Protein AF-A0A969P7U3-F1 (afdb_monomer)

Foldseek 3Di:
DPDPDPDQAFLVNCLVVADPDDPWDWKADRRDIDTDPDDDLLLLLLLVVVQVLVQVLCVVVVAQKDKDPWEWEDQPRIIDTASTWIFRNVVCVPPPCCVPRNYDDQLCRTQETEHEDDLPNCCLVPVVQVSSLVSQRQKYKYWYAQVLNDDCVVQNPVRGGKIWIWGQDPVSGTDIDIFHACRADDDPVRRPRRDHSNCSHVSSDPPDDPPPPDPDDDDPDDDPDDDDDDDDDD

Sequence (234 aa):
MVQAAPTRVTFDQFIAWYPEHSEHRYELHDGEIIEMPKPTGKHSEVAGFINGSLFVEILRLKLPYFIPKECVVKCGESGYEPDVIVLNSQAIAADSRWEKESTITPGRSAILVVEVVSTNWRDDYAMKLEEYEVFGIPEYWICEHYLGLGGRRYIGSPKQPTFSVYQLNEAGEYQVQQFRSQQPIESLVFPELQLSLEQILVATSSQLIAVDWVNDRKPEFLSPRSTVQKRDRG

Structure (mmCIF, N/CA/C/O backbone):
data_AF-A0A969P7U3-F1
#
_entry.id   AF-A0A969P7U3-F1
#
loop_
_atom_site.group_PDB
_atom_site.id
_atom_site.type_symbol
_atom_site.label_atom_id
_atom_site.label_alt_id
_atom_site.label_comp_id
_atom_site.label_asym_id
_atom_site.label_entity_id
_atom_site.label_seq_id
_atom_site.pdbx_PDB_ins_code
_atom_site.Cartn_x
_atom_site.Cartn_y
_atom_site.Cartn_z
_atom_site.occupancy
_atom_site.B_iso_or_equiv
_atom_site.auth_seq_id
_atom_site.auth_comp_id
_atom_site.auth_asym_id
_atom_site.auth_atom_id
_atom_site.pdbx_PDB_model_num
ATOM 1 N N . MET A 1 1 ? 8.031 15.608 -39.326 1.00 36.62 1 MET A N 1
ATOM 2 C CA . MET A 1 1 ? 9.081 15.031 -38.462 1.00 36.62 1 MET A CA 1
ATOM 3 C C . MET A 1 1 ? 8.465 13.837 -37.763 1.00 36.62 1 MET A C 1
ATOM 5 O O . MET A 1 1 ? 7.426 14.014 -37.144 1.00 36.62 1 MET A O 1
ATOM 9 N N . VAL A 1 2 ? 9.012 12.637 -37.953 1.00 36.44 2 VAL A N 1
ATOM 10 C CA . VAL A 1 2 ? 8.560 11.439 -37.231 1.00 36.44 2 VAL A CA 1
ATOM 11 C C . VAL A 1 2 ? 9.162 11.536 -35.836 1.00 36.44 2 VAL A C 1
ATOM 13 O O . VAL A 1 2 ? 10.378 11.479 -35.686 1.00 36.44 2 VAL A O 1
ATOM 16 N N . GLN A 1 3 ? 8.322 11.810 -34.844 1.00 37.69 3 GLN A N 1
ATOM 17 C CA . GLN A 1 3 ? 8.722 11.846 -33.444 1.00 37.69 3 GLN A CA 1
ATOM 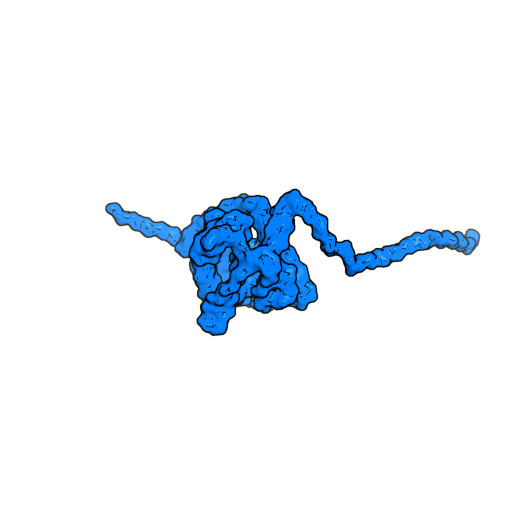18 C C . GLN A 1 3 ? 9.016 10.396 -33.037 1.00 37.69 3 GLN A C 1
ATOM 20 O O . GLN A 1 3 ? 8.140 9.540 -33.150 1.00 37.69 3 GLN A O 1
ATOM 25 N N . ALA A 1 4 ? 10.268 10.098 -32.682 1.00 41.66 4 ALA A N 1
ATOM 26 C CA . ALA A 1 4 ? 10.635 8.787 -32.158 1.00 41.66 4 ALA A CA 1
ATOM 27 C C . ALA A 1 4 ? 9.806 8.525 -30.893 1.00 41.66 4 ALA A C 1
ATOM 29 O O . ALA A 1 4 ? 9.710 9.406 -30.037 1.00 41.66 4 ALA A O 1
ATOM 30 N N . ALA A 1 5 ? 9.172 7.353 -30.804 1.00 50.25 5 ALA A N 1
ATOM 31 C CA . ALA A 1 5 ? 8.459 6.952 -29.597 1.00 50.25 5 ALA A CA 1
ATOM 32 C C . ALA A 1 5 ? 9.437 6.974 -28.405 1.00 50.25 5 ALA A C 1
ATOM 34 O O . ALA A 1 5 ? 10.588 6.560 -28.584 1.00 50.25 5 ALA A O 1
ATOM 35 N N . PRO A 1 6 ? 9.029 7.471 -27.224 1.00 56.84 6 PRO A N 1
ATOM 36 C CA . PRO A 1 6 ? 9.885 7.443 -26.045 1.00 56.84 6 PRO A CA 1
ATOM 37 C C . PRO A 1 6 ? 10.307 5.997 -25.756 1.00 56.84 6 PRO A C 1
ATOM 39 O O . PRO A 1 6 ? 9.497 5.073 -25.849 1.00 56.84 6 PRO A O 1
ATOM 42 N N . THR A 1 7 ? 11.591 5.792 -25.459 1.00 67.31 7 THR A N 1
ATOM 43 C CA . THR A 1 7 ? 12.119 4.482 -25.068 1.00 67.31 7 THR A CA 1
ATOM 44 C C . THR A 1 7 ? 11.469 4.085 -23.747 1.00 67.31 7 THR A C 1
ATOM 46 O O . THR A 1 7 ? 11.841 4.615 -22.704 1.00 67.31 7 THR A O 1
ATOM 49 N N . ARG A 1 8 ? 10.483 3.185 -23.795 1.00 85.56 8 ARG A N 1
ATOM 50 C CA . ARG A 1 8 ? 9.852 2.623 -22.597 1.00 85.56 8 ARG A CA 1
ATOM 51 C C . ARG A 1 8 ? 10.878 1.800 -21.822 1.00 85.56 8 ARG A C 1
ATOM 53 O O . ARG A 1 8 ? 11.552 0.952 -22.410 1.00 85.56 8 ARG A O 1
ATOM 60 N N . VAL A 1 9 ? 11.007 2.078 -20.530 1.00 90.81 9 VAL A N 1
ATOM 61 C CA . VAL A 1 9 ? 11.895 1.359 -19.614 1.00 90.81 9 VAL A CA 1
ATOM 62 C C . VAL A 1 9 ? 11.176 0.099 -19.142 1.00 90.81 9 VAL A C 1
ATOM 64 O O . VAL A 1 9 ? 10.035 0.163 -18.708 1.00 90.81 9 VAL A O 1
ATOM 67 N N . THR A 1 10 ? 11.824 -1.057 -19.241 1.00 94.06 10 THR A N 1
ATOM 68 C CA . THR A 1 10 ? 11.283 -2.301 -18.661 1.00 94.06 10 THR A CA 1
ATOM 69 C C . THR A 1 10 ? 11.448 -2.306 -17.146 1.00 94.06 10 THR A C 1
ATOM 71 O O . THR A 1 10 ? 12.370 -1.676 -16.622 1.00 94.06 10 THR A O 1
ATOM 74 N N . PHE A 1 11 ? 10.633 -3.082 -16.433 1.00 93.25 11 PHE A N 1
ATOM 75 C CA . PHE A 1 11 ? 10.759 -3.184 -14.974 1.00 93.25 11 PHE A CA 1
ATOM 76 C C . PHE A 1 11 ? 12.175 -3.578 -14.513 1.00 93.25 11 PHE A C 1
ATOM 78 O O . PHE A 1 11 ? 12.707 -3.015 -13.560 1.00 93.25 11 PHE A O 1
ATOM 85 N N . ASP A 1 12 ? 12.834 -4.497 -15.222 1.00 93.31 12 ASP A N 1
ATOM 86 C CA . ASP A 1 12 ? 14.189 -4.940 -14.864 1.00 93.31 12 ASP A CA 1
ATOM 87 C C . ASP A 1 12 ? 15.239 -3.847 -15.063 1.00 93.31 12 ASP A C 1
ATOM 89 O O . ASP A 1 12 ? 16.172 -3.724 -14.270 1.00 93.31 12 ASP A O 1
ATOM 93 N N . GLN A 1 13 ? 15.075 -3.022 -16.098 1.00 93.62 13 GLN A N 1
ATOM 94 C CA . GLN A 1 13 ? 15.923 -1.849 -16.298 1.00 93.62 13 GLN A CA 1
ATOM 95 C C . GLN A 1 13 ? 15.689 -0.801 -15.211 1.00 93.62 13 GLN A C 1
ATOM 97 O O . GLN A 1 13 ? 16.648 -0.173 -14.775 1.00 93.62 13 GLN A O 1
ATOM 102 N N . PHE A 1 14 ? 14.443 -0.631 -14.766 1.00 93.56 14 PHE A N 1
ATOM 103 C CA . PHE A 1 14 ? 14.101 0.271 -13.672 1.00 93.56 14 PHE A CA 1
ATOM 104 C C . PHE A 1 14 ? 14.732 -0.172 -12.349 1.00 93.56 14 PHE A C 1
ATOM 106 O O . PHE A 1 14 ? 15.415 0.633 -11.724 1.00 93.56 14 PHE A O 1
ATOM 113 N N . ILE A 1 15 ? 14.598 -1.446 -11.961 1.00 92.25 15 ILE A N 1
ATOM 114 C CA . ILE A 1 15 ? 15.224 -1.965 -10.733 1.00 92.25 15 ILE A CA 1
ATOM 115 C C . ILE A 1 15 ? 16.750 -1.866 -10.797 1.00 92.25 15 ILE A C 1
ATOM 117 O O . ILE A 1 15 ? 17.376 -1.446 -9.830 1.00 92.25 15 ILE A O 1
ATOM 121 N N . ALA A 1 16 ? 17.361 -2.180 -11.944 1.00 91.31 16 ALA A N 1
ATOM 122 C CA . ALA A 1 16 ? 18.807 -2.035 -12.120 1.00 91.31 16 ALA A CA 1
ATOM 123 C C . ALA A 1 16 ? 19.282 -0.569 -12.093 1.00 91.31 16 ALA A C 1
ATOM 125 O O . ALA A 1 16 ? 20.449 -0.305 -11.804 1.00 91.31 16 ALA A O 1
ATOM 126 N N . TRP A 1 17 ? 18.404 0.376 -12.434 1.00 91.62 17 TRP A N 1
ATOM 127 C CA . TRP A 1 17 ? 18.675 1.812 -12.394 1.00 91.62 17 TRP A CA 1
ATOM 128 C C . TRP A 1 17 ? 18.399 2.440 -11.020 1.00 91.62 17 TRP A C 1
ATOM 130 O O . TRP A 1 17 ? 19.015 3.462 -10.713 1.00 91.62 17 TRP A O 1
ATOM 140 N N . TYR A 1 18 ? 17.502 1.857 -10.211 1.00 87.94 18 TYR A N 1
ATOM 141 C CA . TYR A 1 18 ? 17.018 2.440 -8.958 1.00 87.94 18 TYR A CA 1
ATOM 142 C C . TYR A 1 18 ? 18.202 2.859 -8.065 1.00 87.94 18 TYR A C 1
ATOM 144 O O . TYR A 1 18 ? 18.988 2.005 -7.644 1.00 87.94 18 TYR A O 1
ATOM 152 N N . PRO A 1 19 ? 18.379 4.162 -7.767 1.00 84.75 19 PRO A N 1
ATOM 153 C CA . PRO A 1 19 ? 19.576 4.616 -7.070 1.00 84.75 19 PRO A CA 1
ATOM 154 C C . PRO A 1 19 ? 19.621 4.125 -5.616 1.00 84.75 19 PRO A C 1
ATOM 156 O O . PRO A 1 19 ? 18.736 4.445 -4.827 1.00 84.75 19 PRO A O 1
ATOM 159 N N . GLU A 1 20 ? 20.705 3.443 -5.225 1.00 77.31 20 GLU A N 1
ATOM 160 C CA . GLU A 1 20 ? 20.899 2.911 -3.859 1.00 77.31 20 GLU A CA 1
ATOM 161 C C . GLU A 1 20 ? 20.879 3.994 -2.757 1.00 77.31 20 GLU A C 1
ATOM 163 O O . GLU A 1 20 ? 20.624 3.709 -1.585 1.00 77.31 20 GLU A O 1
ATOM 168 N N . HIS A 1 21 ? 21.178 5.249 -3.111 1.00 77.62 21 HIS A N 1
ATOM 169 C CA . HIS A 1 21 ? 21.294 6.382 -2.184 1.00 77.62 21 HIS A CA 1
ATOM 170 C C . HIS A 1 21 ? 20.511 7.604 -2.672 1.00 77.62 21 HIS A C 1
ATOM 172 O O . HIS A 1 21 ? 21.066 8.697 -2.801 1.00 77.62 21 HIS A O 1
ATOM 178 N N . SER A 1 22 ? 19.226 7.425 -2.980 1.00 78.75 22 SER A N 1
ATOM 179 C CA . SER A 1 22 ? 18.364 8.555 -3.325 1.00 78.75 22 SER A CA 1
ATOM 180 C C . SER A 1 22 ? 17.692 9.184 -2.105 1.00 78.75 22 SER A C 1
ATOM 182 O O . SER A 1 22 ? 17.298 8.498 -1.165 1.00 78.75 22 SER A O 1
ATOM 184 N N . GLU A 1 23 ? 17.510 10.505 -2.143 1.00 78.56 23 GLU A N 1
ATOM 185 C CA . GLU A 1 23 ? 16.614 11.214 -1.218 1.00 78.56 23 GLU A CA 1
ATOM 186 C C . GLU A 1 23 ? 15.134 11.107 -1.633 1.00 78.56 23 GLU A C 1
ATOM 188 O O . GLU A 1 23 ? 14.248 11.484 -0.859 1.00 78.56 23 GLU A O 1
ATOM 193 N N . HIS A 1 24 ? 14.880 10.600 -2.844 1.00 83.88 24 HIS A N 1
ATOM 194 C CA . HIS A 1 24 ? 13.573 10.502 -3.486 1.00 83.88 24 HIS A CA 1
ATOM 195 C C . HIS A 1 24 ? 13.216 9.039 -3.752 1.00 83.88 24 HIS A C 1
ATOM 197 O O . HIS A 1 24 ? 14.097 8.222 -4.016 1.00 83.88 24 HIS A O 1
ATOM 203 N N . ARG A 1 25 ? 11.920 8.716 -3.708 1.00 87.88 25 ARG A N 1
ATOM 204 C CA . ARG A 1 25 ? 11.424 7.417 -4.185 1.00 87.88 25 ARG A CA 1
ATOM 205 C C . ARG A 1 25 ? 11.100 7.526 -5.669 1.00 87.88 25 ARG A C 1
ATOM 207 O O . ARG A 1 25 ? 10.740 8.608 -6.136 1.00 87.88 25 ARG A O 1
ATOM 214 N N . TYR A 1 26 ? 11.161 6.412 -6.382 1.00 91.62 26 TYR A N 1
ATOM 215 C CA . TYR A 1 26 ? 10.746 6.346 -7.780 1.00 91.62 26 TYR A CA 1
ATOM 216 C C . TYR A 1 26 ? 9.729 5.232 -7.972 1.00 91.62 26 TYR A C 1
ATOM 218 O O . TYR A 1 26 ? 9.835 4.175 -7.358 1.00 91.62 26 TYR A O 1
ATOM 226 N N . GLU A 1 27 ? 8.771 5.472 -8.852 1.00 92.94 27 GLU A N 1
ATOM 227 C CA . GLU A 1 27 ? 7.826 4.470 -9.332 1.00 92.94 27 GLU A CA 1
ATOM 228 C C . GLU A 1 27 ? 7.969 4.329 -10.852 1.00 92.94 27 GLU A C 1
ATOM 230 O O . GLU A 1 27 ? 8.474 5.225 -11.532 1.00 92.94 27 GLU A O 1
ATOM 235 N N . LEU A 1 28 ? 7.531 3.196 -11.391 1.00 93.94 28 LEU A N 1
ATOM 236 C CA . LEU A 1 28 ? 7.487 2.927 -12.824 1.00 93.94 28 LEU A CA 1
ATOM 237 C C . LEU A 1 28 ? 6.027 2.802 -13.255 1.00 93.94 28 LEU A C 1
ATOM 239 O O . LEU A 1 28 ? 5.312 1.949 -12.739 1.00 93.94 28 LEU A O 1
ATOM 243 N N . HIS A 1 29 ? 5.573 3.653 -14.169 1.00 91.62 29 HIS A N 1
ATOM 244 C CA . HIS A 1 29 ? 4.187 3.690 -14.649 1.00 91.62 29 HIS A CA 1
ATOM 245 C C . HIS A 1 29 ? 4.183 3.397 -16.159 1.00 91.62 29 HIS A C 1
ATOM 247 O O . HIS A 1 29 ? 4.643 4.230 -16.935 1.00 91.62 29 HIS A O 1
ATOM 253 N N . ASP A 1 30 ? 3.739 2.206 -16.590 1.00 88.69 30 ASP A N 1
ATOM 254 C CA . ASP A 1 30 ? 3.761 1.748 -18.007 1.00 88.69 30 ASP A CA 1
ATOM 255 C C . ASP A 1 30 ? 5.097 2.033 -18.742 1.00 88.69 30 ASP A C 1
ATOM 257 O O . ASP A 1 30 ? 5.153 2.452 -19.906 1.00 88.69 30 ASP A O 1
ATOM 261 N N . GLY A 1 31 ? 6.210 1.818 -18.038 1.00 89.69 31 GLY A N 1
ATOM 262 C CA . GLY A 1 31 ? 7.560 2.030 -18.554 1.00 89.69 31 GLY A CA 1
ATOM 263 C C . GLY A 1 31 ? 8.087 3.470 -18.496 1.00 89.69 31 GLY A C 1
ATOM 264 O O . GLY A 1 31 ? 9.154 3.745 -19.054 1.00 89.69 31 GLY A O 1
ATOM 265 N N . GLU A 1 32 ? 7.382 4.383 -17.826 1.00 91.69 32 GLU A N 1
ATOM 266 C CA . GLU A 1 32 ? 7.847 5.735 -17.504 1.00 91.69 32 GLU A CA 1
ATOM 267 C C . GLU A 1 32 ? 8.293 5.818 -16.039 1.00 91.69 32 GLU A C 1
ATOM 269 O O . GLU A 1 32 ? 7.546 5.467 -15.130 1.00 91.69 32 GLU A O 1
ATOM 274 N N . ILE A 1 33 ? 9.528 6.269 -15.798 1.00 92.44 33 ILE A N 1
ATOM 275 C CA . ILE A 1 33 ? 10.050 6.459 -14.439 1.00 92.44 33 ILE A CA 1
ATOM 276 C C . ILE A 1 33 ? 9.517 7.781 -13.892 1.00 92.44 33 ILE A C 1
ATOM 278 O O . ILE A 1 33 ? 9.799 8.846 -14.449 1.00 92.44 33 ILE A O 1
ATOM 282 N N . ILE A 1 34 ? 8.798 7.710 -12.779 1.00 90.81 34 ILE A N 1
ATOM 283 C CA . ILE A 1 34 ? 8.200 8.848 -12.092 1.00 90.81 34 ILE A CA 1
ATOM 284 C C . ILE A 1 34 ? 8.926 9.063 -10.765 1.00 90.81 34 ILE A C 1
ATOM 286 O O . ILE A 1 34 ? 8.995 8.173 -9.921 1.00 90.81 34 ILE A O 1
ATOM 290 N N . GLU A 1 35 ? 9.478 10.261 -10.574 1.00 90.88 35 GLU A N 1
ATOM 291 C CA . GLU A 1 35 ? 10.016 10.679 -9.280 1.00 90.88 35 GLU A CA 1
ATOM 292 C C . GLU A 1 35 ? 8.865 11.044 -8.341 1.00 90.88 35 GLU A C 1
ATOM 294 O O . GLU A 1 35 ? 8.050 11.923 -8.639 1.00 90.88 35 GLU A O 1
ATOM 299 N N . MET A 1 36 ? 8.822 10.394 -7.182 1.00 87.44 36 MET A N 1
ATOM 300 C CA . MET A 1 36 ? 7.824 10.672 -6.163 1.00 87.44 36 MET A CA 1
ATOM 301 C C . MET A 1 36 ? 8.331 11.768 -5.223 1.00 87.44 36 MET A C 1
ATOM 303 O O . MET A 1 36 ? 9.442 11.671 -4.684 1.00 87.44 36 MET A O 1
ATOM 307 N N . PRO A 1 37 ? 7.530 12.820 -4.974 1.00 84.38 37 PRO A N 1
ATOM 308 C CA . PRO A 1 37 ? 7.920 13.866 -4.047 1.00 84.38 37 PRO A CA 1
ATOM 309 C C . PRO A 1 37 ? 8.076 13.279 -2.645 1.00 84.38 37 PRO A C 1
ATOM 311 O O . PRO A 1 37 ? 7.293 12.429 -2.218 1.00 84.38 37 PRO A O 1
ATOM 314 N N . LYS A 1 38 ? 9.063 13.781 -1.899 1.00 83.62 38 LYS A N 1
ATOM 315 C CA . LYS A 1 38 ? 9.257 13.391 -0.504 1.00 83.62 38 LYS A CA 1
ATOM 316 C C . LYS A 1 38 ? 7.949 13.584 0.281 1.00 83.62 38 LYS A C 1
ATOM 318 O O . LYS A 1 38 ? 7.410 14.698 0.272 1.00 83.62 38 LYS A O 1
ATOM 323 N N . PRO A 1 39 ? 7.458 12.546 0.982 1.00 84.62 39 PRO A N 1
ATOM 324 C CA . PRO A 1 39 ? 6.252 12.658 1.783 1.00 84.62 39 PRO A CA 1
ATOM 325 C C . PRO A 1 39 ? 6.316 13.805 2.792 1.00 84.62 39 PRO A C 1
ATOM 327 O O . PRO A 1 39 ? 7.360 14.097 3.384 1.00 84.62 39 PRO A O 1
ATOM 330 N N . THR A 1 40 ? 5.179 14.464 3.011 1.00 87.62 40 THR A N 1
ATOM 331 C CA . THR A 1 40 ? 5.065 15.452 4.093 1.00 87.62 40 THR A CA 1
ATOM 332 C C . THR A 1 40 ? 5.098 14.747 5.449 1.00 87.62 40 THR A C 1
ATOM 334 O O . THR A 1 40 ? 4.636 13.615 5.558 1.00 87.62 40 THR A O 1
ATOM 337 N N . GLY A 1 41 ? 5.550 15.430 6.506 1.00 87.31 41 GLY A N 1
ATOM 338 C CA . GLY A 1 41 ? 5.593 14.834 7.849 1.00 87.31 41 GLY A CA 1
ATOM 339 C C . GLY A 1 41 ? 4.246 14.261 8.304 1.00 87.31 41 GLY A C 1
ATOM 340 O O . GLY A 1 41 ? 4.207 13.160 8.831 1.00 87.31 41 GLY A O 1
ATOM 341 N N . LYS A 1 42 ? 3.133 14.940 7.994 1.00 85.62 42 LYS A N 1
ATOM 342 C CA . LYS A 1 42 ? 1.786 14.445 8.327 1.00 85.62 42 LYS A CA 1
ATOM 343 C C . LYS A 1 42 ? 1.410 13.170 7.571 1.00 85.62 42 LYS A C 1
ATOM 345 O O . LYS A 1 42 ? 0.794 12.282 8.144 1.00 85.62 42 LYS A O 1
ATOM 350 N N . HIS A 1 43 ? 1.784 13.073 6.295 1.00 88.69 43 HIS A N 1
ATOM 351 C CA . HIS A 1 43 ? 1.580 11.853 5.509 1.00 88.69 43 HIS A CA 1
ATOM 352 C C . HIS A 1 43 ? 2.387 10.694 6.113 1.00 88.69 43 HIS A C 1
ATOM 354 O O . HIS A 1 43 ? 1.823 9.633 6.372 1.00 88.69 43 HIS A O 1
ATOM 360 N N . SER A 1 44 ? 3.651 10.939 6.477 1.00 90.19 44 SER A N 1
ATOM 361 C CA . SER A 1 44 ? 4.488 9.947 7.162 1.00 90.19 44 SER A CA 1
ATOM 362 C C . SER A 1 44 ? 3.948 9.540 8.538 1.00 90.19 44 SER A C 1
ATOM 364 O O . SER A 1 44 ? 4.039 8.371 8.900 1.00 90.19 44 SER A O 1
ATOM 366 N N . GLU A 1 45 ? 3.367 10.467 9.303 1.00 91.31 45 GLU A N 1
ATOM 367 C CA . GLU A 1 45 ? 2.719 10.170 10.588 1.00 91.31 45 GLU A CA 1
ATOM 368 C C . GLU A 1 45 ? 1.490 9.263 10.402 1.00 91.31 45 GLU A C 1
ATOM 370 O O . GLU A 1 45 ? 1.344 8.285 11.135 1.00 91.31 45 GLU A O 1
ATOM 375 N N . VAL A 1 46 ? 0.642 9.535 9.400 1.00 92.31 46 VAL A N 1
ATOM 376 C CA . VAL A 1 46 ? -0.535 8.705 9.070 1.00 92.31 46 VAL A CA 1
ATOM 377 C C . VAL A 1 46 ? -0.124 7.309 8.623 1.00 92.31 46 VAL A C 1
ATOM 379 O O . VAL A 1 46 ? -0.597 6.328 9.200 1.00 92.31 46 VAL A O 1
ATOM 382 N N . ALA A 1 47 ? 0.792 7.203 7.658 1.00 93.31 47 ALA A N 1
ATOM 383 C CA . ALA A 1 47 ? 1.299 5.912 7.199 1.00 93.31 47 ALA A CA 1
ATOM 384 C C . ALA A 1 47 ? 1.946 5.127 8.354 1.00 93.31 47 ALA A C 1
ATOM 386 O O . ALA A 1 47 ? 1.659 3.945 8.545 1.00 93.31 47 ALA A O 1
ATOM 387 N N . GLY A 1 48 ? 2.748 5.798 9.189 1.00 94.25 48 GLY A N 1
ATOM 388 C CA . GLY A 1 48 ? 3.395 5.200 10.356 1.00 94.25 48 GLY A CA 1
ATOM 389 C C . GLY A 1 48 ? 2.409 4.704 11.416 1.00 94.25 48 GLY A C 1
ATOM 390 O O . GLY A 1 48 ? 2.594 3.618 11.965 1.00 94.25 48 GLY A O 1
ATOM 391 N N . PHE A 1 49 ? 1.340 5.455 11.688 1.00 94.88 49 PHE A N 1
ATOM 392 C CA . PHE A 1 49 ? 0.314 5.045 12.647 1.00 94.88 49 PHE A CA 1
ATOM 393 C C . PHE A 1 49 ? -0.481 3.831 12.157 1.00 94.88 49 PHE A C 1
ATOM 395 O O . PHE A 1 49 ? -0.723 2.899 12.931 1.00 94.88 49 PHE A O 1
ATOM 402 N N . ILE A 1 50 ? -0.845 3.806 10.869 1.00 95.56 50 ILE A N 1
ATOM 403 C CA . ILE A 1 50 ? -1.508 2.649 10.253 1.00 95.56 50 ILE A CA 1
ATOM 404 C C . ILE A 1 50 ? -0.576 1.434 10.311 1.00 95.56 50 ILE A C 1
ATOM 406 O O . ILE A 1 50 ? -0.977 0.384 10.806 1.00 95.56 50 ILE A O 1
ATOM 410 N N . ASN A 1 51 ? 0.684 1.594 9.898 1.00 96.69 51 ASN A N 1
ATOM 411 C CA . ASN A 1 51 ? 1.709 0.551 9.958 1.00 96.69 51 ASN A CA 1
ATOM 412 C C . ASN A 1 51 ? 1.847 -0.035 11.373 1.00 96.69 51 ASN A C 1
ATOM 414 O O . ASN A 1 51 ? 1.726 -1.246 11.553 1.00 96.69 51 ASN A O 1
ATOM 418 N N . GLY A 1 52 ? 2.013 0.816 12.390 1.00 96.12 52 GLY A N 1
ATOM 419 C CA . GLY A 1 52 ? 2.138 0.379 13.780 1.00 96.12 52 GLY A CA 1
ATOM 420 C C . GLY A 1 52 ? 0.896 -0.353 14.292 1.00 96.12 52 GLY A C 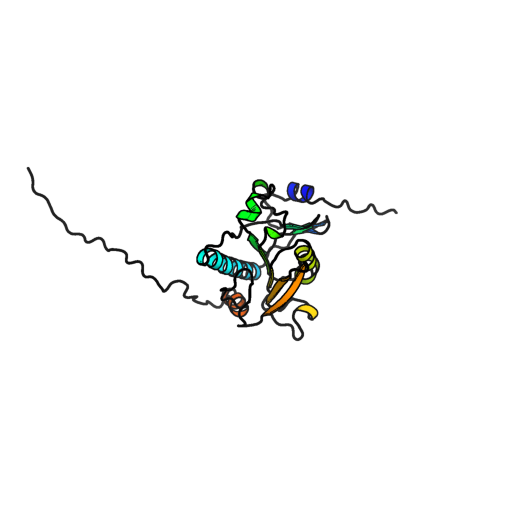1
ATOM 421 O O . GLY A 1 52 ? 1.021 -1.388 14.947 1.00 96.12 52 GLY A O 1
ATOM 422 N N . SER A 1 53 ? -0.297 0.139 13.949 1.00 95.75 53 SER A N 1
ATOM 423 C CA . SER A 1 53 ? -1.568 -0.492 14.329 1.00 95.75 53 SER A CA 1
ATOM 424 C C . SER A 1 53 ? -1.701 -1.892 13.724 1.00 95.75 53 SER A C 1
ATOM 426 O O . SER A 1 53 ? -2.005 -2.850 14.435 1.00 95.75 53 SER A O 1
ATOM 428 N N . LEU A 1 54 ? -1.390 -2.031 12.432 1.00 97.19 54 LEU A N 1
ATOM 429 C CA . LEU A 1 54 ? -1.374 -3.317 11.735 1.00 97.19 54 LEU A CA 1
ATOM 430 C C . LEU A 1 54 ? -0.318 -4.263 12.315 1.00 97.19 54 LEU A C 1
ATOM 432 O O . LEU A 1 54 ? -0.593 -5.439 12.538 1.00 97.19 54 LEU A O 1
ATOM 436 N N . PHE A 1 55 ? 0.882 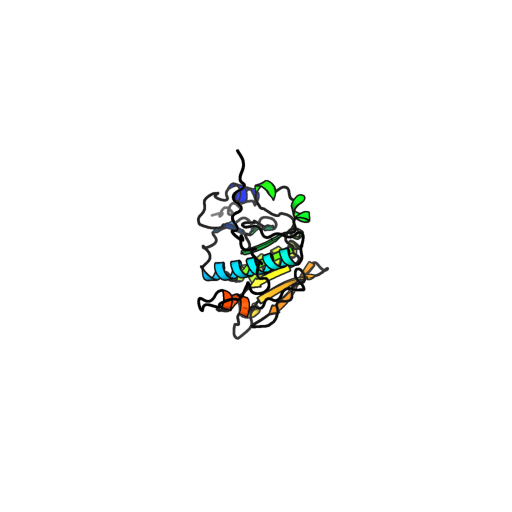-3.762 12.608 1.00 96.81 55 PHE A N 1
ATOM 437 C CA . PHE A 1 55 ? 1.960 -4.573 13.166 1.00 96.81 55 PHE A CA 1
ATOM 438 C C . PHE A 1 55 ? 1.613 -5.136 14.550 1.00 96.81 55 PHE A C 1
ATOM 440 O O . PHE A 1 55 ? 1.831 -6.322 14.807 1.00 96.81 55 PHE A O 1
ATOM 447 N N . VAL A 1 56 ? 1.026 -4.318 15.430 1.00 96.06 56 VAL A N 1
ATOM 448 C CA . VAL A 1 56 ? 0.530 -4.778 16.737 1.00 96.06 56 VAL A CA 1
ATOM 449 C C . VAL A 1 56 ? -0.497 -5.894 16.559 1.00 96.06 56 VAL A C 1
ATOM 451 O O . VAL A 1 56 ? -0.429 -6.902 17.266 1.00 96.06 56 VAL A O 1
ATOM 454 N N . GLU A 1 57 ? -1.401 -5.753 15.594 1.00 96.12 57 GLU A N 1
ATOM 455 C CA . GLU A 1 57 ? -2.446 -6.738 15.331 1.00 96.12 57 GLU A CA 1
ATOM 456 C C . GLU A 1 57 ? -1.886 -8.063 14.789 1.00 96.12 57 GLU A C 1
ATOM 458 O O . GLU A 1 57 ? -2.254 -9.137 15.272 1.00 96.12 57 GLU A O 1
ATOM 463 N N . ILE A 1 58 ? -0.912 -8.002 13.874 1.00 96.69 58 ILE A N 1
ATOM 464 C CA . ILE A 1 58 ? -0.168 -9.174 13.383 1.00 96.69 58 ILE A CA 1
ATOM 465 C C . ILE A 1 58 ? 0.457 -9.947 14.549 1.00 96.69 58 ILE A C 1
ATOM 467 O O . ILE A 1 58 ? 0.317 -11.171 14.631 1.00 96.69 58 ILE A O 1
ATOM 471 N N . LEU A 1 59 ? 1.123 -9.244 15.473 1.00 96.50 59 LEU A N 1
ATOM 472 C CA . LEU A 1 59 ? 1.758 -9.866 16.636 1.00 96.50 59 LEU A CA 1
ATOM 473 C C . LEU A 1 59 ? 0.732 -10.449 17.615 1.00 96.50 59 LEU A C 1
ATOM 475 O O . LEU A 1 59 ? 0.928 -11.559 18.117 1.00 96.50 59 LEU A O 1
ATOM 479 N N . ARG A 1 60 ? -0.360 -9.722 17.881 1.00 96.38 60 ARG A N 1
ATOM 480 C CA . ARG A 1 60 ? -1.434 -10.148 18.790 1.00 96.38 60 ARG A CA 1
ATOM 481 C C . ARG A 1 60 ? -2.092 -11.439 18.306 1.00 96.38 60 ARG A C 1
ATOM 483 O O . ARG A 1 60 ? -2.276 -12.361 19.102 1.00 96.38 60 ARG A O 1
ATOM 490 N N . LEU A 1 61 ? -2.391 -11.511 17.010 1.00 95.00 61 LEU A N 1
ATOM 491 C CA . LEU A 1 61 ? -3.030 -12.656 16.361 1.00 95.00 61 LEU A CA 1
ATOM 492 C C . LEU A 1 61 ? -2.042 -13.766 15.960 1.00 95.00 61 LEU A C 1
ATOM 494 O O . LEU A 1 61 ? -2.470 -14.855 15.581 1.00 95.00 61 LEU A O 1
ATOM 498 N N . LYS A 1 62 ? -0.727 -13.526 16.082 1.00 95.31 62 LYS A N 1
ATOM 499 C CA . LYS A 1 62 ? 0.352 -14.450 15.681 1.00 95.31 62 LYS A CA 1
ATOM 500 C C . LYS A 1 62 ? 0.233 -14.898 14.223 1.00 95.31 62 LYS A C 1
ATOM 502 O O . LYS A 1 62 ? 0.454 -16.067 13.897 1.00 95.31 62 LYS A O 1
ATOM 507 N N . LEU A 1 63 ? -0.137 -13.965 13.354 1.00 95.50 63 LEU A N 1
ATOM 508 C CA . LEU A 1 63 ? -0.298 -14.232 11.932 1.00 95.50 63 LEU A CA 1
ATOM 509 C C . LEU A 1 63 ? 1.078 -14.398 11.270 1.00 95.50 63 LEU A C 1
ATOM 511 O O . LEU A 1 63 ? 2.037 -13.748 11.691 1.00 95.50 63 LEU A O 1
ATOM 515 N N . PRO A 1 64 ? 1.208 -15.227 10.218 1.00 95.94 64 PRO A N 1
ATOM 516 C CA . PRO A 1 64 ? 2.462 -15.423 9.487 1.00 95.94 64 PRO A CA 1
ATOM 517 C C . PRO A 1 64 ? 2.753 -14.243 8.541 1.00 95.94 64 PRO A C 1
ATOM 519 O O . PRO A 1 64 ? 3.208 -14.428 7.409 1.00 95.94 64 PRO A O 1
ATOM 522 N N . TYR A 1 65 ? 2.442 -13.029 8.981 1.00 97.06 65 TYR A N 1
ATOM 523 C CA . TYR A 1 65 ? 2.503 -11.809 8.197 1.00 97.06 65 TYR A CA 1
ATOM 524 C C . TYR A 1 65 ? 3.614 -10.908 8.717 1.00 97.06 65 TYR A C 1
ATOM 526 O O . TYR A 1 65 ? 4.019 -11.003 9.875 1.00 97.06 65 TYR A O 1
ATOM 534 N N . PHE A 1 66 ? 4.118 -10.032 7.862 1.00 96.56 66 PHE A N 1
ATOM 535 C CA . PHE A 1 66 ? 5.080 -9.016 8.258 1.00 96.56 66 PHE A CA 1
ATOM 536 C C . PHE A 1 66 ? 4.906 -7.764 7.404 1.00 96.56 66 PHE A C 1
ATOM 538 O O . PHE A 1 66 ? 4.289 -7.802 6.341 1.00 96.56 66 PHE A O 1
ATOM 545 N N . ILE A 1 67 ? 5.454 -6.654 7.888 1.00 97.44 67 ILE A N 1
ATOM 546 C CA . ILE A 1 67 ? 5.435 -5.367 7.199 1.00 97.44 67 ILE A CA 1
ATOM 547 C C . ILE A 1 67 ? 6.891 -4.996 6.923 1.00 97.44 67 ILE A C 1
ATOM 549 O O . ILE A 1 67 ? 7.641 -4.782 7.882 1.00 97.44 67 ILE A O 1
ATOM 553 N N . PRO A 1 68 ? 7.348 -5.000 5.661 1.00 95.19 68 PRO A N 1
ATOM 554 C CA . PRO A 1 68 ? 8.697 -4.564 5.353 1.00 95.19 68 PRO A CA 1
ATOM 555 C C . PRO A 1 68 ? 8.831 -3.051 5.488 1.00 95.19 68 PRO A C 1
ATOM 557 O O . PRO A 1 68 ? 7.853 -2.308 5.450 1.00 95.19 68 PRO A O 1
ATOM 560 N N . LYS A 1 69 ? 10.078 -2.600 5.618 1.00 90.69 69 LYS A N 1
ATOM 561 C CA . LYS A 1 69 ? 10.404 -1.174 5.579 1.00 90.69 69 LYS A CA 1
ATOM 562 C C . LYS A 1 69 ? 10.198 -0.591 4.176 1.00 90.69 69 LYS A C 1
ATOM 564 O O . LYS A 1 69 ? 9.694 0.515 4.051 1.00 90.69 69 LYS A O 1
ATOM 569 N N . GLU A 1 70 ? 10.625 -1.335 3.162 1.00 88.88 70 GLU A N 1
ATOM 570 C CA . GLU A 1 70 ? 10.637 -0.950 1.750 1.00 88.88 70 GLU A CA 1
ATOM 571 C C . GLU A 1 70 ? 10.191 -2.164 0.937 1.00 88.88 70 GLU A C 1
ATOM 573 O O . GLU A 1 70 ? 10.581 -3.296 1.250 1.00 88.88 70 GLU A O 1
ATOM 578 N N . CYS A 1 71 ? 9.353 -1.947 -0.072 1.00 93.56 71 CYS A N 1
ATOM 579 C CA . CYS A 1 71 ? 8.926 -3.003 -0.977 1.00 93.56 71 CYS A CA 1
ATOM 580 C C . CYS A 1 71 ? 8.415 -2.420 -2.291 1.00 93.56 71 CYS A C 1
ATOM 582 O O . CYS A 1 71 ? 7.613 -1.491 -2.274 1.00 93.56 71 CYS A O 1
ATOM 584 N N . VAL A 1 72 ? 8.834 -3.008 -3.412 1.00 94.88 72 VAL A N 1
ATOM 585 C CA . VAL A 1 72 ? 8.300 -2.674 -4.737 1.00 94.88 72 VAL A CA 1
ATOM 586 C C . VAL A 1 72 ? 7.325 -3.760 -5.190 1.00 94.88 72 VAL A C 1
ATOM 588 O O . VAL A 1 72 ? 7.620 -4.956 -5.136 1.00 94.88 72 VAL A O 1
ATOM 591 N N . VAL A 1 73 ? 6.157 -3.344 -5.666 1.00 95.19 73 VAL A N 1
ATOM 592 C CA . VAL A 1 73 ? 5.117 -4.211 -6.220 1.00 95.19 73 VAL A CA 1
ATOM 593 C C . VAL A 1 73 ? 5.212 -4.183 -7.744 1.00 95.19 73 VAL A C 1
ATOM 595 O O . VAL A 1 73 ? 4.931 -3.155 -8.360 1.00 95.19 73 VAL A O 1
ATOM 598 N N . LYS A 1 74 ? 5.610 -5.301 -8.364 1.00 94.25 74 LYS A N 1
ATOM 599 C CA . LYS A 1 74 ? 5.712 -5.422 -9.827 1.00 94.25 74 LYS A CA 1
ATOM 600 C C . LYS A 1 74 ? 4.353 -5.749 -10.450 1.00 94.25 74 LYS A C 1
ATOM 602 O O . LYS A 1 74 ? 3.970 -6.918 -10.499 1.00 94.25 74 LYS A O 1
ATOM 607 N N . CYS A 1 75 ? 3.679 -4.747 -11.006 1.00 90.88 75 CYS A N 1
ATOM 608 C CA . CYS A 1 75 ? 2.413 -4.904 -11.727 1.00 90.88 75 CYS A CA 1
ATOM 609 C C . CYS A 1 75 ? 2.663 -4.846 -13.243 1.00 90.88 75 CYS A C 1
ATOM 611 O O . CYS A 1 75 ? 2.709 -3.784 -13.849 1.00 90.88 75 CYS A O 1
ATOM 613 N N . GLY A 1 76 ? 2.891 -5.996 -13.887 1.00 88.56 76 GLY A N 1
ATOM 614 C CA . GLY A 1 76 ? 3.248 -6.015 -15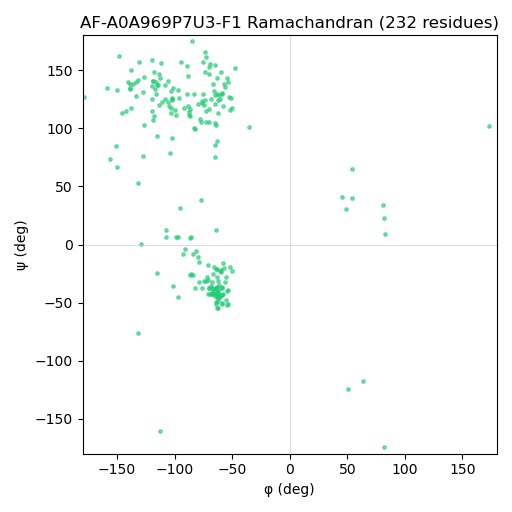.313 1.00 88.56 76 GLY A CA 1
ATOM 615 C C . GLY A 1 76 ? 4.594 -5.322 -15.573 1.00 88.56 76 GLY A C 1
ATOM 616 O O . GLY A 1 76 ? 5.619 -5.797 -15.072 1.00 88.56 76 GLY A O 1
ATOM 617 N N . GLU A 1 77 ? 4.584 -4.235 -16.352 1.00 89.44 77 GLU A N 1
ATOM 618 C CA . GLU A 1 77 ? 5.740 -3.344 -16.573 1.00 89.44 77 GLU A CA 1
ATOM 619 C C . GLU A 1 77 ? 5.701 -2.082 -15.693 1.00 89.44 77 GLU A C 1
ATOM 621 O O . GLU A 1 77 ? 6.552 -1.211 -15.842 1.00 89.44 77 GLU A O 1
ATOM 626 N N . SER A 1 78 ? 4.747 -1.991 -14.767 1.00 92.69 78 SER A N 1
ATOM 627 C CA . SER A 1 78 ? 4.693 -0.972 -13.721 1.00 92.69 78 SER A CA 1
ATOM 628 C C . SER A 1 78 ? 5.338 -1.488 -12.425 1.00 92.69 78 SER A C 1
ATOM 630 O O . SER A 1 78 ? 5.459 -2.695 -12.180 1.00 92.69 78 SER A O 1
ATOM 632 N N . GLY A 1 79 ? 5.774 -0.559 -11.580 1.00 94.00 79 GLY A N 1
ATOM 633 C CA . GLY A 1 79 ? 6.433 -0.812 -10.307 1.00 94.00 79 GLY A CA 1
ATOM 634 C C . GLY A 1 79 ? 6.061 0.256 -9.292 1.00 94.00 79 GLY A C 1
ATOM 635 O O . GLY A 1 79 ? 6.454 1.409 -9.455 1.00 94.00 79 GLY A O 1
ATOM 636 N N . TYR A 1 80 ? 5.330 -0.128 -8.250 1.00 94.00 80 TYR A N 1
ATOM 637 C CA . TYR A 1 80 ? 4.836 0.808 -7.238 1.00 94.00 80 TYR A CA 1
ATOM 638 C C . TYR A 1 80 ? 5.467 0.561 -5.878 1.00 94.00 80 TYR A C 1
ATOM 640 O O . TYR A 1 80 ? 5.727 -0.584 -5.508 1.00 94.00 80 TYR A O 1
ATOM 648 N N . GLU A 1 81 ? 5.664 1.634 -5.118 1.00 93.25 81 GLU A N 1
ATOM 649 C CA . GLU A 1 81 ? 6.154 1.576 -3.745 1.00 93.25 81 GLU A CA 1
ATOM 650 C C . GLU A 1 81 ? 5.055 2.097 -2.804 1.00 93.25 81 GLU A C 1
ATOM 652 O O . GLU A 1 81 ? 4.935 3.313 -2.614 1.00 93.25 81 GLU A O 1
ATOM 657 N N . PRO A 1 82 ? 4.216 1.200 -2.254 1.00 94.44 82 PRO A N 1
ATOM 658 C CA . PRO A 1 82 ? 3.086 1.597 -1.426 1.00 94.44 82 PRO A CA 1
ATOM 659 C C . PRO A 1 82 ? 3.530 2.186 -0.087 1.00 94.44 82 PRO A C 1
ATOM 661 O O . PRO A 1 82 ? 4.587 1.843 0.446 1.00 94.44 82 PRO A O 1
ATOM 664 N N . ASP A 1 83 ? 2.680 3.024 0.506 1.00 94.31 83 ASP A N 1
ATOM 665 C CA . ASP A 1 83 ? 2.961 3.628 1.812 1.00 94.31 83 ASP A CA 1
ATOM 666 C C . ASP A 1 83 ? 2.987 2.608 2.961 1.00 94.31 83 ASP A C 1
ATOM 668 O O . ASP A 1 83 ? 3.812 2.711 3.873 1.00 94.31 83 ASP A O 1
ATOM 672 N N . VAL A 1 84 ? 2.095 1.612 2.926 1.00 96.69 84 VAL A N 1
ATOM 673 C CA . VAL A 1 84 ? 2.149 0.441 3.813 1.00 96.69 84 VAL A CA 1
ATOM 674 C C . VAL A 1 84 ? 1.771 -0.806 3.028 1.00 96.69 84 VAL A C 1
ATOM 676 O O . VAL A 1 84 ? 0.824 -0.809 2.245 1.00 96.69 84 VAL A O 1
ATOM 679 N N . ILE A 1 85 ? 2.475 -1.902 3.282 1.00 97.50 85 ILE A N 1
ATOM 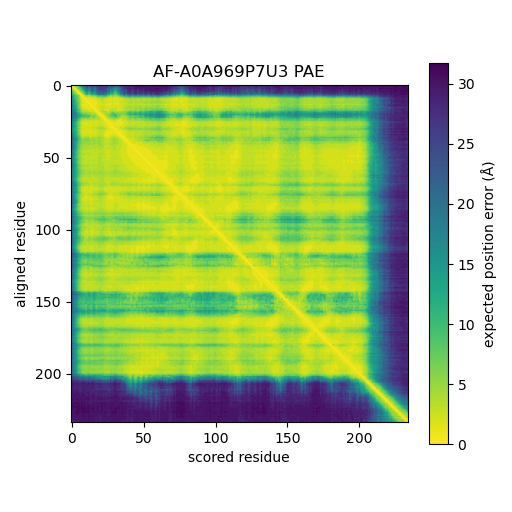680 C CA . ILE A 1 85 ? 2.170 -3.205 2.699 1.00 97.50 85 ILE A CA 1
ATOM 681 C C . ILE A 1 85 ? 2.324 -4.294 3.749 1.00 97.50 85 ILE A C 1
ATOM 683 O O . ILE A 1 85 ? 3.296 -4.319 4.501 1.00 97.50 85 ILE A O 1
ATOM 687 N N . VAL A 1 86 ? 1.362 -5.207 3.805 1.00 97.94 86 VAL A N 1
ATOM 688 C CA . VAL A 1 86 ? 1.438 -6.395 4.648 1.00 97.94 86 VAL A CA 1
ATOM 689 C C . VAL A 1 86 ? 1.638 -7.608 3.755 1.00 97.94 86 VAL A C 1
ATOM 691 O O . VAL A 1 86 ? 0.856 -7.869 2.838 1.00 97.94 86 VAL A O 1
ATOM 694 N N . LEU A 1 87 ? 2.692 -8.363 4.040 1.00 97.06 87 LEU A N 1
ATOM 695 C CA . LEU A 1 87 ? 3.128 -9.494 3.239 1.00 97.06 87 LEU A CA 1
ATOM 696 C C . LEU A 1 87 ? 2.951 -10.806 3.995 1.00 97.06 87 LEU A C 1
ATOM 698 O O . LEU A 1 87 ? 3.196 -10.886 5.200 1.00 97.06 87 LEU A O 1
ATOM 702 N N . ASN A 1 88 ? 2.575 -11.863 3.276 1.00 95.94 88 ASN A N 1
ATOM 703 C CA . ASN A 1 88 ? 2.530 -13.212 3.825 1.00 95.94 88 ASN A CA 1
ATOM 704 C C . ASN A 1 88 ? 3.897 -13.897 3.680 1.00 95.94 88 ASN A C 1
ATOM 706 O O . ASN A 1 88 ? 4.331 -14.215 2.572 1.00 95.94 88 ASN A O 1
ATOM 710 N N . SER A 1 89 ? 4.550 -14.180 4.812 1.00 92.94 89 SER A N 1
ATOM 711 C CA . SER A 1 89 ? 5.879 -14.811 4.858 1.00 92.94 89 SER A CA 1
ATOM 712 C C . SER A 1 89 ? 5.947 -16.154 4.126 1.00 92.94 89 SER A C 1
ATOM 714 O O . SER A 1 89 ? 6.967 -16.478 3.523 1.00 92.94 89 SER A O 1
ATOM 716 N N . GLN A 1 90 ? 4.854 -16.921 4.119 1.00 91.50 90 GLN A N 1
ATOM 717 C CA . GLN A 1 90 ? 4.796 -18.218 3.446 1.00 91.50 90 GLN A CA 1
ATOM 718 C C . GLN A 1 90 ? 4.661 -18.073 1.929 1.00 91.50 90 GLN A C 1
ATOM 720 O O . GLN A 1 90 ? 5.261 -18.846 1.186 1.00 91.50 90 GLN A O 1
ATOM 725 N N . ALA A 1 91 ? 3.895 -17.082 1.464 1.00 91.12 91 ALA A N 1
ATOM 726 C CA . ALA A 1 91 ? 3.729 -16.809 0.036 1.00 91.12 91 ALA A CA 1
ATOM 727 C C . ALA A 1 91 ? 5.018 -16.242 -0.578 1.00 91.12 91 ALA A C 1
ATOM 729 O O . ALA A 1 91 ? 5.390 -16.609 -1.692 1.00 91.12 91 ALA A O 1
ATOM 730 N N . ILE A 1 92 ? 5.725 -15.405 0.183 1.00 91.62 92 ILE A N 1
ATOM 731 C CA . ILE A 1 92 ? 6.961 -14.756 -0.254 1.00 91.62 92 ILE A CA 1
ATOM 732 C C . ILE A 1 92 ? 8.154 -15.697 -0.355 1.00 91.62 92 ILE A C 1
ATOM 734 O O . ILE A 1 92 ? 9.019 -15.469 -1.191 1.00 91.62 92 ILE A O 1
ATOM 738 N N . ALA A 1 93 ? 8.203 -16.777 0.424 1.00 85.56 93 ALA A N 1
ATOM 739 C CA . ALA A 1 93 ? 9.319 -17.724 0.366 1.00 85.56 93 ALA A CA 1
ATOM 740 C C . ALA A 1 93 ? 9.552 -18.327 -1.039 1.00 85.56 93 ALA A C 1
ATOM 742 O O . ALA A 1 93 ? 10.637 -18.831 -1.319 1.00 85.56 93 ALA A O 1
ATOM 743 N N . ALA A 1 94 ? 8.543 -18.285 -1.917 1.00 84.38 94 ALA A N 1
ATOM 744 C CA . ALA A 1 94 ? 8.631 -18.739 -3.302 1.00 84.38 94 ALA A CA 1
ATOM 745 C C . ALA A 1 94 ? 9.007 -17.631 -4.309 1.00 84.38 94 ALA A C 1
ATOM 747 O O . ALA A 1 94 ? 9.223 -17.938 -5.482 1.00 84.38 94 ALA A O 1
ATOM 748 N N . ASP A 1 95 ? 9.063 -16.364 -3.892 1.00 89.38 95 ASP A N 1
ATOM 749 C CA . ASP A 1 95 ? 9.399 -15.243 -4.767 1.00 89.38 95 ASP A CA 1
ATOM 750 C C . ASP A 1 95 ? 10.918 -15.044 -4.841 1.00 89.38 95 ASP A C 1
ATOM 752 O O . ASP A 1 95 ? 11.568 -14.613 -3.890 1.00 89.38 95 ASP A O 1
ATOM 756 N N . SER A 1 96 ? 11.492 -15.335 -6.009 1.00 89.62 96 SER A N 1
ATOM 757 C CA . SER A 1 96 ? 12.934 -15.231 -6.244 1.00 89.62 96 SER A CA 1
ATOM 758 C C . SER A 1 96 ? 13.489 -13.806 -6.177 1.00 89.62 96 SER A C 1
ATOM 760 O O . SER A 1 96 ? 14.705 -13.649 -6.051 1.00 89.62 96 SER A O 1
ATOM 762 N N . ARG A 1 97 ? 12.640 -12.775 -6.310 1.00 92.31 97 ARG A N 1
ATOM 763 C CA . ARG A 1 97 ? 13.081 -11.373 -6.246 1.00 92.31 97 ARG A CA 1
ATOM 764 C C . ARG A 1 97 ? 13.143 -10.844 -4.826 1.00 92.31 97 ARG A C 1
ATOM 766 O O . ARG A 1 97 ? 13.936 -9.947 -4.558 1.00 92.31 97 ARG A O 1
ATOM 773 N N . TRP A 1 98 ? 12.361 -11.421 -3.917 1.00 93.62 98 TRP A N 1
ATOM 774 C CA . TRP A 1 98 ? 12.238 -10.922 -2.554 1.00 93.62 98 TRP A CA 1
ATOM 775 C C . TRP A 1 98 ? 13.590 -10.786 -1.845 1.00 93.62 98 TRP A C 1
ATOM 777 O O . TRP A 1 98 ? 13.922 -9.715 -1.348 1.00 93.62 98 TRP A O 1
ATOM 787 N N . GLU A 1 99 ? 14.395 -11.853 -1.848 1.00 89.56 99 GLU A N 1
ATOM 788 C CA . GLU A 1 99 ? 15.674 -11.899 -1.122 1.00 89.56 99 GLU A CA 1
ATOM 789 C C . GLU A 1 99 ? 16.698 -10.872 -1.633 1.00 89.56 99 GLU A C 1
ATOM 791 O O . GLU A 1 99 ? 17.560 -10.432 -0.876 1.00 89.56 99 GLU A O 1
ATOM 796 N N . LYS A 1 100 ? 16.614 -10.488 -2.911 1.00 87.81 100 LYS A N 1
ATOM 797 C CA . LYS A 1 100 ? 17.610 -9.632 -3.570 1.00 87.81 100 LYS A CA 1
ATOM 798 C C . LYS A 1 100 ? 17.175 -8.178 -3.700 1.00 87.81 100 LYS A C 1
ATOM 800 O O . LYS A 1 100 ? 18.021 -7.295 -3.651 1.00 87.81 100 LYS A O 1
ATOM 805 N N . GLU A 1 101 ? 15.885 -7.952 -3.921 1.00 90.19 101 GLU A N 1
ATOM 806 C CA . GLU A 1 101 ? 15.349 -6.687 -4.435 1.00 90.19 101 GLU A CA 1
ATOM 807 C C . GLU A 1 101 ? 14.189 -6.147 -3.580 1.00 90.19 101 GLU A C 1
ATOM 809 O O . GLU A 1 101 ? 13.594 -5.138 -3.947 1.00 90.19 101 GLU A O 1
ATOM 814 N N . SER A 1 102 ? 13.792 -6.830 -2.493 1.00 92.50 102 SER A N 1
ATOM 815 C CA . SER A 1 102 ? 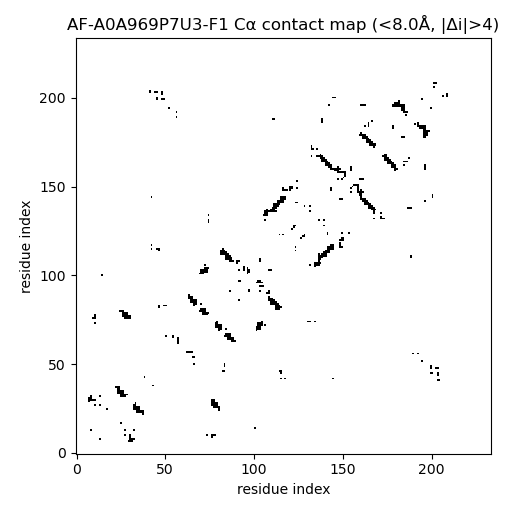12.577 -6.505 -1.713 1.00 92.50 102 SER A CA 1
ATOM 816 C C . SER A 1 102 ? 11.332 -6.316 -2.596 1.00 92.50 102 SER A C 1
ATOM 818 O O . SER A 1 102 ? 10.428 -5.540 -2.294 1.00 92.50 102 SER A O 1
ATOM 820 N N . THR A 1 103 ? 11.292 -7.018 -3.726 1.00 94.19 103 THR A N 1
ATOM 821 C CA . THR A 1 103 ? 10.266 -6.864 -4.757 1.00 94.19 103 THR A CA 1
ATOM 822 C C . THR A 1 103 ? 9.344 -8.070 -4.743 1.00 94.19 103 THR A C 1
ATOM 824 O O . THR A 1 103 ? 9.821 -9.203 -4.651 1.00 94.19 103 THR A O 1
ATOM 827 N N . ILE A 1 104 ? 8.038 -7.830 -4.868 1.00 94.56 104 ILE A N 1
ATOM 828 C CA . ILE A 1 104 ? 7.045 -8.892 -5.040 1.00 94.56 104 ILE A CA 1
ATOM 829 C C . ILE A 1 104 ? 6.539 -8.953 -6.480 1.00 94.56 104 ILE A C 1
ATOM 831 O O . ILE A 1 104 ? 6.310 -7.932 -7.130 1.00 94.56 104 ILE A O 1
ATOM 835 N N . THR A 1 105 ? 6.346 -10.174 -6.969 1.00 91.62 105 THR A N 1
ATOM 836 C CA . THR A 1 105 ? 5.841 -10.467 -8.318 1.00 91.62 105 THR A CA 1
ATOM 837 C C . THR A 1 105 ? 4.482 -11.172 -8.349 1.00 91.62 105 THR A C 1
ATOM 839 O O . THR A 1 105 ? 3.775 -11.005 -9.340 1.00 91.62 105 THR A O 1
ATOM 842 N N . PRO A 1 106 ? 4.046 -11.914 -7.309 1.00 89.94 106 PRO A N 1
ATOM 843 C CA . PRO A 1 106 ? 2.663 -12.359 -7.179 1.00 89.94 106 PRO A CA 1
ATOM 844 C C . PRO A 1 106 ? 1.871 -11.407 -6.276 1.00 89.94 106 PRO A C 1
ATOM 846 O O . PRO A 1 106 ? 2.228 -11.238 -5.110 1.00 89.94 106 PRO A O 1
ATOM 849 N N . GLY A 1 107 ? 0.738 -10.881 -6.749 1.00 85.44 107 GLY A N 1
ATOM 850 C CA . GLY A 1 107 ? -0.111 -9.992 -5.940 1.00 85.44 107 GLY A CA 1
ATOM 851 C C . GLY A 1 107 ? -0.616 -10.621 -4.655 1.00 85.44 107 GLY A C 1
ATOM 852 O O . GLY A 1 107 ? -0.555 -9.992 -3.608 1.00 85.44 107 GLY A O 1
ATOM 853 N N . ARG A 1 108 ? -0.941 -11.917 -4.681 1.00 87.31 108 ARG A N 1
ATOM 854 C CA . ARG A 1 108 ? -1.329 -12.693 -3.488 1.00 87.31 108 ARG A CA 1
ATOM 855 C C . ARG A 1 108 ? -0.282 -12.732 -2.363 1.00 87.31 108 ARG A C 1
ATOM 857 O O . ARG A 1 108 ? -0.598 -13.180 -1.263 1.00 87.31 108 ARG A O 1
ATOM 864 N N . SER A 1 109 ? 0.972 -12.365 -2.641 1.00 93.44 109 SER A N 1
ATOM 865 C CA . SER A 1 109 ? 2.007 -12.243 -1.608 1.00 93.44 109 SER A CA 1
ATOM 866 C C . SER A 1 109 ? 1.753 -11.040 -0.702 1.00 93.44 109 SER A C 1
ATOM 868 O O . SER A 1 109 ? 2.077 -11.103 0.485 1.00 93.44 109 SER A O 1
ATOM 870 N N . ALA A 1 110 ? 1.140 -9.984 -1.243 1.00 95.75 110 ALA A N 1
ATOM 871 C CA . ALA A 1 110 ? 0.580 -8.886 -0.479 1.00 95.75 110 ALA A CA 1
ATOM 872 C C . ALA A 1 110 ? -0.848 -9.233 -0.078 1.00 95.75 110 ALA A C 1
ATOM 874 O O . ALA A 1 110 ? -1.715 -9.418 -0.923 1.00 95.75 110 ALA A O 1
ATOM 875 N N . ILE A 1 111 ? -1.092 -9.335 1.223 1.00 96.50 111 ILE A N 1
ATOM 876 C CA . ILE A 1 111 ? -2.446 -9.545 1.750 1.00 96.50 111 ILE A CA 1
ATOM 877 C C . ILE A 1 111 ? -3.202 -8.223 1.897 1.00 96.50 111 ILE A C 1
ATOM 879 O O . ILE A 1 111 ? -4.426 -8.220 1.843 1.00 96.50 111 ILE A O 1
ATOM 883 N N . LEU A 1 112 ? -2.469 -7.121 2.083 1.00 97.44 112 LEU A N 1
ATOM 884 C CA . LEU A 1 112 ? -3.002 -5.779 2.253 1.00 97.44 112 LEU A CA 1
ATOM 885 C C . LEU A 1 112 ? -2.003 -4.757 1.704 1.00 97.44 112 LEU A C 1
ATOM 887 O O . LEU A 1 112 ? -0.821 -4.809 2.050 1.00 97.44 112 LEU A O 1
ATOM 891 N N . VAL A 1 113 ? -2.488 -3.806 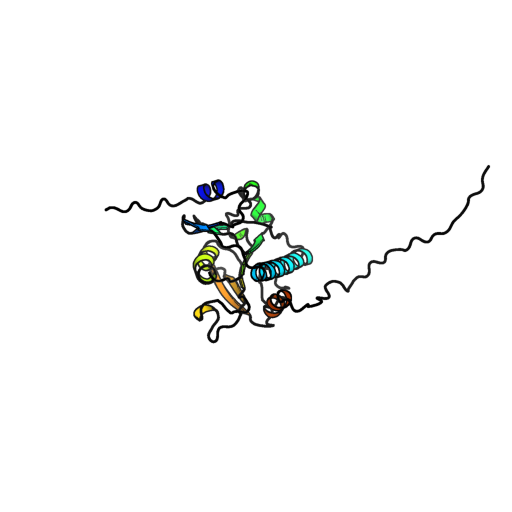0.911 1.00 97.56 113 VAL A N 1
ATOM 892 C CA . VAL A 1 113 ? -1.759 -2.590 0.518 1.00 97.56 113 VAL A CA 1
ATOM 893 C C . VAL A 1 113 ? -2.525 -1.367 1.013 1.00 97.56 113 VAL A C 1
ATOM 895 O O . VAL A 1 113 ? -3.750 -1.348 0.962 1.00 97.56 113 VAL A O 1
ATOM 898 N N . VAL A 1 114 ? -1.822 -0.347 1.496 1.00 96.88 114 VAL A N 1
ATOM 899 C CA . VAL A 1 114 ? -2.403 0.921 1.947 1.00 96.88 114 VAL A CA 1
ATOM 900 C C . VAL A 1 114 ? -1.696 2.076 1.254 1.00 96.88 114 VAL A C 1
ATOM 902 O O . VAL A 1 114 ? -0.469 2.152 1.288 1.00 96.88 114 VAL A O 1
ATOM 905 N N . GLU A 1 115 ? -2.481 3.000 0.709 1.00 95.12 115 GLU A N 1
ATOM 906 C CA . GLU A 1 115 ? -2.012 4.284 0.188 1.00 95.12 115 GLU A CA 1
ATOM 907 C C . GLU A 1 115 ? -2.627 5.429 0.999 1.00 95.12 115 GLU A C 1
ATOM 909 O O . GLU A 1 115 ? -3.832 5.453 1.293 1.00 95.12 115 GLU A O 1
ATOM 914 N N . VAL A 1 116 ? -1.794 6.393 1.387 1.00 92.44 116 VAL A N 1
ATOM 915 C CA . VAL A 1 116 ? -2.238 7.599 2.085 1.00 92.44 116 VAL A CA 1
ATOM 916 C C . VAL A 1 116 ? -2.330 8.729 1.074 1.00 92.44 116 VAL A C 1
ATOM 918 O O . VAL A 1 116 ? -1.340 9.191 0.507 1.00 92.44 116 VAL A O 1
ATOM 921 N N . VAL A 1 117 ? -3.552 9.218 0.880 1.00 88.00 117 VAL A N 1
ATOM 922 C CA . VAL A 1 117 ? -3.862 10.165 -0.186 1.00 88.00 117 VAL A CA 1
ATOM 923 C C . VAL A 1 117 ? -3.087 11.459 0.004 1.00 88.00 117 VAL A C 1
ATOM 925 O O . VAL A 1 117 ? -3.207 12.159 1.017 1.00 88.00 117 VAL A O 1
ATOM 928 N N . SER A 1 118 ? -2.347 11.818 -1.037 1.00 82.62 118 SER A N 1
ATOM 929 C CA . SER A 1 118 ? -1.626 13.079 -1.135 1.00 82.62 118 SER A CA 1
ATOM 930 C C . SER A 1 118 ? -2.227 13.972 -2.230 1.00 82.62 118 SER A C 1
ATOM 932 O O . SER A 1 118 ? -3.376 13.823 -2.655 1.00 82.62 118 SER A O 1
ATOM 934 N N . THR A 1 119 ? -1.460 14.950 -2.708 1.00 75.25 119 THR A N 1
ATOM 935 C CA . THR A 1 119 ? -1.869 15.803 -3.830 1.00 75.25 119 THR A CA 1
ATOM 936 C C . THR A 1 119 ? -2.111 15.022 -5.122 1.00 75.25 119 THR A C 1
ATOM 938 O O . THR A 1 119 ? -2.878 15.499 -5.958 1.00 75.25 119 THR A O 1
ATOM 941 N N . ASN A 1 120 ? -1.513 13.833 -5.269 1.00 78.62 120 ASN A N 1
ATOM 942 C CA . ASN A 1 120 ? -1.636 12.986 -6.457 1.00 78.62 120 ASN A CA 1
ATOM 943 C C . ASN A 1 120 ? -2.728 11.904 -6.346 1.00 78.62 120 ASN A C 1
ATOM 945 O O . ASN A 1 120 ? -2.640 10.843 -6.948 1.00 78.62 120 ASN A O 1
ATOM 949 N N . TRP A 1 121 ? -3.797 12.205 -5.605 1.00 79.88 121 TRP A N 1
ATOM 950 C CA . TRP A 1 121 ? -4.905 11.290 -5.301 1.00 79.88 121 TRP A CA 1
ATOM 951 C C . TRP A 1 121 ? -5.520 10.560 -6.507 1.00 79.88 121 TRP A C 1
ATOM 953 O O . TRP A 1 121 ? -6.196 9.552 -6.334 1.00 79.88 121 TRP A O 1
ATOM 963 N N . ARG A 1 122 ? -5.379 11.087 -7.730 1.00 83.12 122 ARG A N 1
ATOM 964 C CA . ARG A 1 122 ? -5.959 10.458 -8.926 1.00 83.12 122 ARG A CA 1
ATOM 965 C C . ARG A 1 122 ? -5.352 9.092 -9.193 1.00 83.12 122 ARG A C 1
ATOM 967 O O . ARG A 1 122 ? -6.092 8.207 -9.604 1.00 83.12 122 ARG A O 1
ATOM 974 N N . ASP A 1 123 ? -4.060 8.941 -8.945 1.00 82.38 123 ASP A N 1
ATOM 975 C CA . ASP A 1 123 ? -3.352 7.702 -9.239 1.00 82.38 123 ASP A CA 1
ATOM 976 C C . ASP A 1 123 ? -3.798 6.612 -8.260 1.00 82.38 123 ASP A C 1
ATOM 978 O O . ASP A 1 123 ? -4.153 5.517 -8.691 1.00 82.38 123 ASP A O 1
ATOM 982 N N . ASP A 1 124 ? -3.935 6.960 -6.976 1.00 83.31 124 ASP A N 1
ATOM 983 C CA . ASP A 1 124 ? -4.387 6.048 -5.917 1.00 83.31 124 ASP A CA 1
ATOM 984 C C . ASP A 1 124 ? -5.827 5.545 -6.144 1.00 83.31 124 ASP A C 1
ATOM 986 O O . ASP A 1 124 ? -6.120 4.370 -5.923 1.00 83.31 124 ASP A O 1
ATOM 990 N N . TYR A 1 125 ? -6.732 6.425 -6.604 1.00 82.12 125 TYR A N 1
ATOM 991 C CA . TYR A 1 125 ? -8.159 6.126 -6.829 1.00 82.12 125 TYR A CA 1
ATOM 992 C C . TYR A 1 125 ? -8.508 5.624 -8.240 1.00 82.12 125 TYR A C 1
ATOM 994 O O . TYR A 1 125 ? -9.684 5.346 -8.503 1.00 82.12 125 TYR A O 1
ATOM 1002 N N . ALA A 1 126 ? -7.549 5.574 -9.165 1.00 85.38 126 ALA A N 1
ATOM 1003 C CA . ALA A 1 126 ? -7.787 5.111 -10.530 1.00 85.38 126 ALA A CA 1
ATOM 1004 C C . ALA A 1 126 ? -6.735 4.089 -10.962 1.00 85.38 126 ALA A C 1
ATOM 1006 O O . ALA A 1 126 ? -7.017 2.898 -10.955 1.00 85.38 126 ALA A O 1
ATOM 1007 N N . MET A 1 127 ? -5.526 4.543 -11.292 1.00 86.50 127 MET A N 1
ATOM 1008 C CA . MET A 1 127 ? -4.501 3.697 -11.906 1.00 86.50 127 MET A CA 1
ATOM 1009 C C . MET A 1 127 ? -4.071 2.550 -10.985 1.00 86.50 127 MET A C 1
ATOM 1011 O O . MET A 1 127 ? -4.195 1.387 -11.355 1.00 86.50 127 MET A O 1
ATOM 1015 N N . LYS A 1 128 ? -3.640 2.867 -9.757 1.00 88.94 128 LYS A N 1
ATOM 1016 C CA . LYS A 1 128 ? -3.176 1.860 -8.791 1.00 88.94 128 LYS A CA 1
ATOM 1017 C C . LYS A 1 128 ? -4.297 0.910 -8.377 1.00 88.94 128 LYS A C 1
ATOM 1019 O O . LYS A 1 128 ? -4.060 -0.282 -8.225 1.00 88.94 128 LYS A O 1
ATOM 1024 N N . LEU A 1 129 ? -5.520 1.425 -8.233 1.00 91.38 129 LEU A N 1
ATOM 1025 C CA . LEU A 1 129 ? -6.693 0.615 -7.904 1.00 91.38 129 LEU A CA 1
ATOM 1026 C C . LEU A 1 129 ? -6.937 -0.475 -8.960 1.00 91.38 129 LEU A C 1
ATOM 1028 O O . LEU A 1 129 ? -7.078 -1.640 -8.599 1.00 91.38 129 LEU A O 1
ATOM 1032 N N . GLU A 1 130 ? -6.965 -0.101 -10.242 1.00 91.12 130 GLU A N 1
ATOM 1033 C CA . GLU A 1 130 ? -7.170 -1.041 -11.353 1.00 91.12 130 GLU A CA 1
ATOM 1034 C C . GLU A 1 130 ? -6.008 -2.042 -11.463 1.00 91.12 130 GLU A C 1
ATOM 1036 O O . GLU A 1 130 ? -6.234 -3.241 -11.627 1.00 91.12 130 GLU A O 1
ATOM 1041 N N . GLU A 1 131 ? -4.760 -1.585 -11.319 1.00 92.25 131 GLU A N 1
ATOM 1042 C CA . GLU A 1 131 ? -3.602 -2.481 -11.397 1.00 92.25 131 GLU A CA 1
ATOM 1043 C C . GLU A 1 131 ? -3.555 -3.480 -10.232 1.00 92.25 131 GLU A C 1
ATOM 1045 O O . GLU A 1 131 ? -3.327 -4.668 -10.465 1.00 92.25 131 GLU A O 1
ATOM 1050 N N . TYR A 1 132 ? -3.829 -3.054 -8.996 1.00 94.12 132 TYR A N 1
ATOM 1051 C CA . TYR A 1 132 ? -3.855 -3.949 -7.833 1.00 94.12 132 TYR A CA 1
ATOM 1052 C C . TYR A 1 132 ? -5.013 -4.955 -7.872 1.00 94.12 132 TYR A C 1
ATOM 1054 O O . TYR A 1 132 ? -4.837 -6.096 -7.428 1.00 94.12 132 TYR A O 1
ATOM 1062 N N . GLU A 1 133 ? -6.152 -4.575 -8.460 1.00 93.44 133 GLU A N 1
ATOM 1063 C CA . GLU A 1 133 ? -7.290 -5.471 -8.697 1.00 93.44 133 GLU A CA 1
ATOM 1064 C C . GLU A 1 133 ? -6.889 -6.609 -9.636 1.00 93.44 133 GLU A C 1
ATOM 1066 O O . GLU A 1 133 ? -6.975 -7.785 -9.279 1.00 93.44 133 GLU A O 1
ATOM 1071 N N . VAL A 1 134 ? -6.351 -6.252 -10.808 1.00 91.94 134 VAL A N 1
ATOM 1072 C CA . VAL A 1 134 ? -5.869 -7.212 -11.810 1.00 91.94 134 VAL A CA 1
ATOM 1073 C C . VAL A 1 134 ? -4.728 -8.064 -11.254 1.00 91.94 134 VAL A C 1
ATOM 1075 O O . VAL A 1 134 ? -4.620 -9.252 -11.569 1.00 91.94 134 VAL A O 1
ATOM 1078 N N . PHE A 1 135 ? -3.879 -7.481 -10.408 1.00 92.12 135 PHE A N 1
ATOM 1079 C CA . PHE A 1 135 ? -2.775 -8.185 -9.767 1.00 92.12 135 PHE A CA 1
ATOM 1080 C C . PHE A 1 135 ? -3.236 -9.178 -8.688 1.00 92.12 135 PHE A C 1
ATOM 1082 O O . PHE A 1 135 ? -2.491 -10.097 -8.330 1.00 92.12 135 PHE A O 1
ATOM 1089 N N . GLY A 1 136 ? -4.474 -9.045 -8.207 1.00 92.81 136 GLY A N 1
ATOM 1090 C CA . GLY A 1 136 ? -5.101 -9.980 -7.283 1.00 92.81 136 GLY A CA 1
ATOM 1091 C C . GLY A 1 136 ? -4.699 -9.767 -5.825 1.00 92.81 136 GLY A C 1
ATOM 1092 O O . GLY A 1 136 ? -4.561 -10.741 -5.080 1.00 92.81 136 GLY A O 1
ATOM 1093 N N . ILE A 1 137 ? -4.465 -8.517 -5.416 1.00 95.38 137 ILE A N 1
ATOM 1094 C CA . ILE A 1 137 ? -4.214 -8.187 -4.007 1.00 95.38 137 ILE A CA 1
ATOM 1095 C C . ILE A 1 137 ? -5.545 -8.289 -3.242 1.00 95.38 137 ILE A C 1
ATOM 1097 O O . ILE A 1 137 ? -6.498 -7.614 -3.632 1.00 95.38 137 ILE A O 1
ATOM 1101 N N . PRO A 1 138 ? -5.654 -9.091 -2.164 1.00 95.25 138 PRO A N 1
ATOM 1102 C CA . PRO A 1 138 ? -6.931 -9.347 -1.495 1.00 95.25 138 PRO A CA 1
ATOM 1103 C C . PRO A 1 138 ? -7.594 -8.103 -0.903 1.00 95.25 138 PRO A C 1
ATOM 1105 O O . PRO A 1 138 ? -8.815 -7.976 -0.962 1.00 95.25 138 PRO A O 1
ATOM 1108 N N . GLU A 1 139 ? -6.807 -7.194 -0.329 1.00 96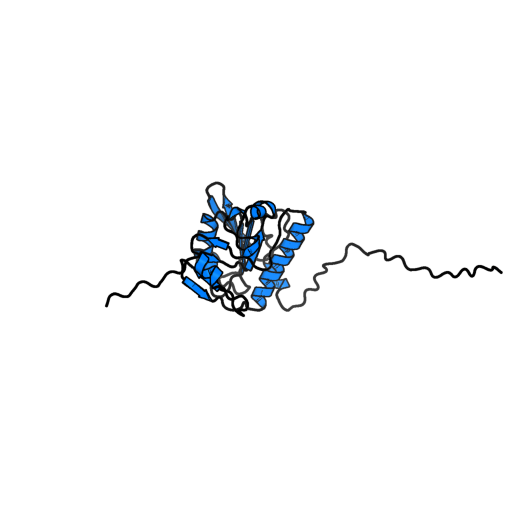.94 139 GLU A N 1
ATOM 1109 C CA . GLU A 1 139 ? -7.325 -5.994 0.319 1.00 96.94 139 GLU A CA 1
ATOM 1110 C C . GLU A 1 139 ? -6.462 -4.773 -0.022 1.00 96.94 139 GLU A C 1
ATOM 1112 O O . GLU A 1 139 ? -5.232 -4.824 0.030 1.00 96.94 139 GLU A O 1
ATOM 1117 N N . TYR A 1 140 ? -7.106 -3.666 -0.379 1.00 97.38 140 TYR A N 1
ATOM 1118 C CA . TYR A 1 140 ? -6.449 -2.407 -0.715 1.00 97.38 140 TYR A CA 1
ATOM 1119 C C . TYR A 1 140 ? -7.137 -1.249 0.002 1.00 97.38 140 TYR A C 1
ATOM 1121 O O . TYR A 1 140 ? -8.357 -1.107 -0.045 1.00 97.38 140 TYR A O 1
ATOM 1129 N N . TRP A 1 141 ? -6.370 -0.428 0.710 1.00 97.31 141 TRP A N 1
ATOM 1130 C CA . TRP A 1 141 ? -6.879 0.682 1.504 1.00 97.31 141 TRP A CA 1
ATOM 1131 C C . TRP A 1 141 ? -6.419 2.012 0.941 1.00 97.31 141 TRP A C 1
ATOM 1133 O O . TRP A 1 141 ? -5.244 2.204 0.644 1.00 97.31 141 TRP A O 1
ATOM 1143 N N . ILE A 1 142 ? -7.344 2.964 0.897 1.00 95.06 142 ILE A N 1
ATOM 1144 C CA . ILE A 1 142 ? -7.048 4.357 0.583 1.00 95.06 142 ILE A CA 1
ATOM 1145 C C . ILE A 1 142 ? -7.469 5.216 1.772 1.00 95.06 142 ILE A C 1
ATOM 1147 O O . ILE A 1 142 ? -8.659 5.321 2.090 1.00 95.06 142 ILE A O 1
ATOM 1151 N N . CYS A 1 143 ? -6.494 5.842 2.427 1.00 93.44 143 CYS A N 1
ATOM 1152 C CA . CYS A 1 143 ? -6.722 6.702 3.583 1.00 93.44 143 CYS A CA 1
ATOM 1153 C C . CYS A 1 143 ? -6.634 8.180 3.190 1.00 93.44 143 CYS A C 1
ATOM 1155 O O . CYS A 1 143 ? -5.557 8.689 2.882 1.00 93.44 143 CYS A O 1
ATOM 1157 N N . GLU A 1 144 ? -7.753 8.907 3.248 1.00 87.38 144 GLU A N 1
ATOM 1158 C CA . GLU A 1 144 ? -7.744 10.358 3.047 1.00 87.38 144 GLU A CA 1
ATOM 1159 C C . GLU A 1 144 ? -7.083 11.117 4.198 1.00 87.38 144 GLU A C 1
ATOM 1161 O O . GLU A 1 144 ? -7.253 10.806 5.378 1.00 87.38 144 GLU A O 1
ATOM 1166 N N . HIS A 1 145 ? -6.435 12.224 3.847 1.00 79.44 145 HIS A N 1
ATOM 1167 C CA . HIS A 1 145 ? -6.009 13.228 4.813 1.00 79.44 145 HIS A CA 1
ATOM 1168 C C . HIS A 1 145 ? -7.203 14.061 5.333 1.00 79.44 145 HIS A C 1
ATOM 1170 O O . HIS A 1 145 ? -8.250 14.142 4.686 1.00 79.44 145 HIS A O 1
ATOM 1176 N N . TYR A 1 146 ? -7.020 14.814 6.433 1.00 70.50 146 TYR A N 1
ATOM 1177 C CA . TYR A 1 146 ? -8.035 15.748 6.978 1.00 70.50 146 TYR A CA 1
ATOM 1178 C C . TYR A 1 146 ? -8.604 16.757 5.961 1.00 70.50 146 TYR A C 1
ATOM 1180 O O . TYR A 1 146 ? -9.656 17.346 6.196 1.00 70.50 146 TYR A O 1
ATOM 1188 N N . LEU A 1 147 ? -7.906 16.989 4.845 1.00 72.44 147 LEU A N 1
ATOM 1189 C CA . LEU A 1 147 ? -8.328 17.910 3.792 1.00 72.44 147 LEU A CA 1
ATOM 1190 C C . LEU A 1 147 ? -9.403 17.326 2.861 1.00 72.44 147 LEU A C 1
ATOM 1192 O O . LEU A 1 147 ? -10.010 18.100 2.123 1.00 72.44 147 LEU A O 1
ATOM 1196 N N . GLY A 1 148 ? -9.629 16.004 2.867 1.00 74.06 148 GLY A N 1
ATOM 1197 C CA . GLY A 1 148 ? -10.496 15.331 1.895 1.00 74.06 148 GLY A CA 1
ATOM 1198 C C . GLY A 1 148 ? -10.067 15.671 0.467 1.00 74.06 148 GLY A C 1
ATOM 1199 O O . GLY A 1 148 ? -10.767 16.385 -0.252 1.00 74.06 148 GLY A O 1
ATOM 1200 N N . LEU A 1 149 ? -8.868 15.247 0.076 1.00 77.25 149 LEU A N 1
ATOM 1201 C CA . LEU A 1 149 ? -8.259 15.649 -1.192 1.00 77.25 149 LEU A CA 1
ATOM 1202 C C . LEU A 1 149 ? -8.908 14.943 -2.382 1.00 77.25 149 LEU A C 1
ATOM 1204 O O . LEU A 1 149 ? -9.063 15.577 -3.436 1.00 77.25 149 LEU A O 1
ATOM 1208 N N . GLY A 1 150 ? -9.381 13.710 -2.183 1.00 76.88 150 GLY A N 1
ATOM 1209 C CA . GLY A 1 150 ? -10.031 12.888 -3.196 1.00 76.88 150 GLY A CA 1
ATOM 1210 C C . GLY A 1 150 ? -11.109 13.608 -4.009 1.00 76.88 150 GLY A C 1
ATOM 1211 O O . GLY A 1 150 ? -11.751 14.582 -3.588 1.00 76.88 150 GLY A O 1
ATOM 1212 N N . GLY A 1 151 ? -11.310 13.159 -5.246 1.00 77.62 151 GLY A N 1
ATOM 1213 C CA . GLY A 1 151 ? -12.350 13.699 -6.120 1.00 77.62 151 GLY A CA 1
ATOM 1214 C C . GLY A 1 151 ? -13.748 13.533 -5.513 1.00 77.62 151 GLY A C 1
ATOM 1215 O O . GLY A 1 151 ? -14.031 12.544 -4.847 1.00 77.62 151 GLY A O 1
ATOM 1216 N N . ARG A 1 152 ? -14.674 14.465 -5.793 1.00 81.62 152 ARG A N 1
ATOM 1217 C CA . ARG A 1 152 ? -16.069 14.388 -5.292 1.00 81.62 152 ARG A CA 1
ATOM 1218 C C . ARG A 1 152 ? -16.782 13.084 -5.670 1.00 81.62 152 ARG A C 1
ATOM 1220 O O . ARG A 1 152 ? -17.684 12.663 -4.959 1.00 81.62 152 ARG A O 1
ATOM 1227 N N . ARG A 1 153 ? -16.382 12.463 -6.786 1.00 83.00 153 ARG A N 1
ATOM 1228 C CA . ARG A 1 153 ? -16.874 11.147 -7.218 1.00 83.00 153 ARG A CA 1
ATOM 1229 C C . ARG A 1 153 ? -16.530 10.035 -6.219 1.00 83.00 153 ARG A C 1
ATOM 1231 O O . ARG A 1 153 ? -17.307 9.101 -6.101 1.00 83.00 153 ARG A O 1
ATOM 1238 N N . TYR A 1 154 ? -15.404 10.158 -5.520 1.00 81.44 154 TYR A N 1
ATOM 1239 C CA . TYR A 1 154 ? -14.872 9.141 -4.616 1.00 81.44 154 TYR A CA 1
ATOM 1240 C C . TYR A 1 154 ? -15.251 9.424 -3.162 1.00 81.44 154 TYR A C 1
ATOM 1242 O O . TYR A 1 154 ? -15.735 8.536 -2.481 1.00 81.44 154 TYR A O 1
ATOM 1250 N N . ILE A 1 155 ? -15.124 10.672 -2.698 1.00 81.88 155 ILE A N 1
ATOM 1251 C CA . ILE A 1 155 ? -15.333 11.025 -1.275 1.00 81.88 155 ILE A CA 1
ATOM 1252 C C . ILE A 1 155 ? -16.626 11.810 -1.003 1.00 81.88 155 ILE A C 1
ATOM 1254 O O . ILE A 1 155 ? -16.863 12.296 0.103 1.00 81.88 155 ILE A O 1
ATOM 1258 N N . GLY A 1 156 ? -17.468 11.965 -2.025 1.00 80.56 156 GLY A N 1
ATOM 1259 C CA . GLY A 1 156 ? -18.760 12.638 -1.939 1.00 80.56 156 GLY A CA 1
ATOM 1260 C C . GLY A 1 156 ? -18.718 14.169 -2.030 1.00 80.56 156 GLY A C 1
ATOM 1261 O O . GLY A 1 156 ? -17.697 14.807 -2.308 1.00 80.56 156 GLY A O 1
ATOM 1262 N N . SER A 1 157 ? -19.897 14.767 -1.836 1.00 81.75 157 SER A N 1
ATOM 1263 C CA . SER A 1 157 ? -20.120 16.215 -1.818 1.00 81.75 157 SER A CA 1
ATOM 1264 C C . SER A 1 157 ? -21.079 16.573 -0.668 1.00 81.75 157 SER A C 1
ATOM 1266 O O . SER A 1 157 ? -22.231 16.145 -0.722 1.00 81.75 157 SER A O 1
ATOM 1268 N N . PRO A 1 158 ? -20.661 17.361 0.344 1.00 83.12 158 PRO A N 1
ATOM 1269 C CA . PRO A 1 158 ? -19.346 17.992 0.486 1.00 83.12 158 PRO A CA 1
ATOM 1270 C C . PRO A 1 158 ? -18.221 16.961 0.649 1.00 83.12 158 PRO A C 1
ATOM 1272 O O . PRO A 1 158 ? -18.464 15.843 1.092 1.00 83.12 158 PRO A O 1
ATOM 1275 N N . LYS A 1 159 ? -16.999 17.345 0.265 1.00 84.38 159 LYS A N 1
ATOM 1276 C CA . LYS A 1 159 ? -15.816 16.495 0.437 1.00 84.38 159 LYS A CA 1
ATOM 1277 C C . LYS A 1 159 ? -15.584 16.256 1.928 1.00 84.38 159 LYS A C 1
ATOM 1279 O O . LYS A 1 159 ? -15.563 17.217 2.697 1.00 84.38 159 LYS A O 1
ATOM 1284 N N . GLN A 1 160 ? -15.419 14.997 2.312 1.00 85.62 160 GLN A N 1
ATOM 1285 C CA . GLN A 1 160 ? -15.151 14.589 3.688 1.00 85.62 160 GLN A CA 1
ATOM 1286 C C . GLN A 1 160 ? -13.978 13.605 3.706 1.00 85.62 160 GLN A C 1
ATOM 1288 O O . GLN A 1 160 ? -13.909 12.755 2.811 1.00 85.62 160 GLN A O 1
ATOM 1293 N N . PRO A 1 161 ? -13.080 13.679 4.707 1.00 88.12 161 PRO A N 1
ATOM 1294 C CA . PRO A 1 161 ? -12.092 12.632 4.932 1.00 88.12 161 PRO A CA 1
ATOM 1295 C C . PRO A 1 161 ? -12.791 11.275 4.994 1.00 88.12 161 PRO A C 1
ATOM 1297 O O . PRO A 1 161 ? -13.774 11.103 5.719 1.00 88.12 161 PRO A O 1
ATOM 1300 N N . THR A 1 162 ? -12.318 10.348 4.174 1.00 91.12 162 THR A N 1
ATOM 1301 C CA . THR A 1 162 ? -12.911 9.030 3.983 1.00 91.12 162 THR A CA 1
ATOM 1302 C C . THR A 1 162 ? -11.801 7.991 3.974 1.00 91.12 162 THR A C 1
ATOM 1304 O O . THR A 1 162 ? -10.746 8.199 3.383 1.00 91.12 162 THR A O 1
ATOM 1307 N N . PHE A 1 163 ? -12.050 6.871 4.632 1.00 94.75 163 PHE A N 1
ATOM 1308 C CA . PHE A 1 163 ? -11.217 5.687 4.552 1.00 94.75 163 PHE A CA 1
ATOM 1309 C C . PHE A 1 163 ? -11.925 4.689 3.641 1.00 94.75 163 PHE A C 1
ATOM 1311 O O . PHE A 1 163 ? -13.052 4.297 3.939 1.00 94.75 163 PHE A O 1
ATOM 1318 N N . SER A 1 164 ? -11.316 4.330 2.516 1.00 95.69 164 SER A N 1
ATOM 1319 C CA . SER A 1 164 ? -11.901 3.382 1.563 1.00 95.69 164 SER A CA 1
ATOM 1320 C C . SER A 1 164 ? -11.184 2.044 1.674 1.00 95.69 164 SER A C 1
ATOM 1322 O O . SER A 1 164 ? -9.973 1.990 1.488 1.00 95.69 164 SER A O 1
ATOM 1324 N N . VAL A 1 165 ? -11.929 0.981 1.961 1.00 96.94 165 VAL A N 1
ATOM 1325 C CA . VAL A 1 165 ? -11.448 -0.403 1.963 1.00 96.94 165 VAL A CA 1
ATOM 1326 C C . VAL A 1 165 ? -11.983 -1.090 0.720 1.00 96.94 165 VAL A C 1
ATOM 1328 O O . VAL A 1 165 ? -13.196 -1.193 0.553 1.00 96.94 165 VAL A O 1
ATOM 1331 N N . TYR A 1 166 ? -11.087 -1.554 -0.137 1.00 96.69 166 TYR A N 1
ATOM 1332 C CA . TYR A 1 166 ? -11.384 -2.361 -1.310 1.00 96.69 166 TYR A CA 1
ATOM 1333 C C . TYR A 1 166 ? -11.045 -3.816 -0.999 1.00 96.69 166 TYR A C 1
ATOM 1335 O O . TYR A 1 166 ? -9.927 -4.118 -0.589 1.00 96.69 166 TYR A O 1
ATOM 1343 N N . GLN A 1 167 ? -12.014 -4.708 -1.170 1.00 96.12 167 GLN A N 1
ATOM 1344 C CA . GLN A 1 167 ? -11.880 -6.141 -0.906 1.00 96.12 167 GLN A CA 1
ATOM 1345 C C . GLN A 1 167 ? -12.129 -6.919 -2.188 1.00 96.12 167 GLN A C 1
ATOM 1347 O O . GLN A 1 167 ? -13.161 -6.729 -2.835 1.00 96.12 167 GLN A O 1
ATOM 1352 N N . LEU A 1 168 ? -11.172 -7.760 -2.575 1.00 95.19 168 LEU A N 1
ATOM 1353 C CA . LEU A 1 168 ? -11.257 -8.543 -3.800 1.00 95.19 168 LEU A CA 1
ATOM 1354 C C . LEU A 1 168 ? -12.223 -9.707 -3.587 1.00 95.19 168 LEU A C 1
ATOM 1356 O O . LEU A 1 168 ? -12.035 -10.527 -2.686 1.00 95.19 168 LEU A O 1
ATOM 1360 N N . ASN A 1 169 ? -13.267 -9.781 -4.405 1.00 93.19 169 ASN A N 1
ATOM 1361 C CA . ASN A 1 169 ? -14.228 -10.876 -4.348 1.00 93.19 169 ASN A CA 1
ATOM 1362 C C . ASN A 1 169 ? -13.754 -12.101 -5.161 1.00 93.19 169 ASN A C 1
ATOM 1364 O O . ASN A 1 169 ? -12.753 -12.061 -5.873 1.00 93.19 169 ASN A O 1
ATOM 1368 N N . GLU A 1 170 ? -14.505 -13.205 -5.094 1.00 89.19 170 GLU A N 1
ATOM 1369 C CA . GLU A 1 170 ? -14.191 -14.437 -5.843 1.00 89.19 170 GLU A CA 1
ATOM 1370 C C . GLU A 1 170 ? -14.233 -14.265 -7.373 1.00 89.19 170 GLU A C 1
ATOM 1372 O O . GLU A 1 170 ? -13.630 -15.059 -8.094 1.00 89.19 170 GLU A O 1
ATOM 1377 N N . ALA A 1 171 ? -14.933 -13.243 -7.876 1.00 90.88 171 ALA A N 1
ATOM 1378 C CA . ALA A 1 171 ? -14.978 -12.908 -9.297 1.00 90.88 171 ALA A CA 1
ATOM 1379 C C . ALA A 1 171 ? -13.756 -12.089 -9.760 1.00 90.88 171 ALA A C 1
ATOM 1381 O O . ALA A 1 171 ? -13.605 -11.875 -10.961 1.00 90.88 171 ALA A O 1
ATOM 1382 N N . GLY A 1 172 ? -12.876 -11.680 -8.837 1.00 89.62 172 GLY A N 1
ATOM 1383 C CA . GLY A 1 172 ? -11.694 -10.870 -9.130 1.00 89.62 172 GLY A CA 1
ATOM 1384 C C . GLY A 1 172 ? -11.982 -9.374 -9.247 1.00 89.62 172 GLY A C 1
ATOM 1385 O O . GLY A 1 172 ? -11.215 -8.672 -9.892 1.00 89.62 172 GLY A O 1
ATOM 1386 N N . GLU A 1 173 ? -13.071 -8.891 -8.645 1.00 93.94 173 GLU A N 1
ATOM 1387 C CA . GLU A 1 173 ? -13.456 -7.475 -8.651 1.00 93.94 173 GLU A CA 1
ATOM 1388 C C . GLU A 1 173 ? -13.420 -6.906 -7.226 1.00 93.94 173 GLU A C 1
ATOM 1390 O O . GLU A 1 173 ? -13.857 -7.554 -6.265 1.00 93.94 173 GLU A O 1
ATOM 1395 N N . TYR A 1 174 ? -12.935 -5.677 -7.076 1.00 95.62 174 TYR A N 1
ATOM 1396 C CA . TYR A 1 174 ? -12.927 -4.968 -5.811 1.00 95.62 174 TYR A CA 1
ATOM 1397 C C . TYR A 1 174 ? -14.312 -4.450 -5.442 1.00 95.62 174 TYR A C 1
ATOM 1399 O O . TYR A 1 174 ? -14.973 -3.710 -6.173 1.00 95.62 174 TYR A O 1
ATOM 1407 N N . GLN A 1 175 ? -14.717 -4.763 -4.216 1.00 95.50 175 GLN A N 1
ATOM 1408 C CA . GLN A 1 175 ? -15.863 -4.152 -3.561 1.00 95.50 175 GLN A CA 1
ATOM 1409 C C . GLN A 1 175 ? -15.380 -3.120 -2.553 1.00 95.50 175 GLN A C 1
ATOM 1411 O O . GLN A 1 175 ? -14.566 -3.424 -1.684 1.00 95.50 175 GLN A O 1
ATOM 1416 N N . VAL A 1 176 ? -15.887 -1.892 -2.676 1.00 94.88 176 VAL A N 1
ATOM 1417 C CA . VAL A 1 176 ? -15.493 -0.775 -1.815 1.00 94.88 176 VAL A CA 1
ATOM 1418 C C . VAL A 1 176 ? -16.470 -0.569 -0.666 1.00 94.88 176 VAL A C 1
ATOM 1420 O O . VAL A 1 176 ? -17.681 -0.464 -0.865 1.00 94.88 176 VAL A O 1
ATOM 1423 N N . GLN A 1 177 ? -15.917 -0.418 0.531 1.00 95.19 177 GLN A N 1
ATOM 1424 C CA . GLN A 1 177 ? -16.609 0.055 1.721 1.00 95.19 177 GLN A CA 1
ATOM 1425 C C . GLN A 1 177 ? -15.935 1.329 2.224 1.00 95.19 177 GLN A C 1
ATOM 1427 O O . GLN A 1 177 ? -14.710 1.438 2.238 1.00 95.19 177 GLN A O 1
ATOM 1432 N N . GLN A 1 178 ? -16.736 2.323 2.603 1.00 94.88 178 GLN A N 1
ATOM 1433 C CA . GLN A 1 178 ? -16.238 3.629 3.024 1.00 94.88 178 GLN A CA 1
ATOM 1434 C C . GLN A 1 178 ? -16.571 3.899 4.484 1.00 94.88 178 GLN A C 1
ATOM 1436 O O . GLN A 1 178 ? -17.732 3.828 4.884 1.00 94.88 178 GLN A O 1
ATOM 1441 N N . PHE A 1 179 ? -15.555 4.301 5.240 1.00 94.31 179 PHE A N 1
ATOM 1442 C CA . PHE A 1 179 ? -15.638 4.596 6.663 1.00 94.31 179 PHE A CA 1
ATOM 1443 C C . PHE A 1 179 ? -15.263 6.054 6.921 1.00 94.31 179 PHE A C 1
ATOM 1445 O O . PHE A 1 179 ? -14.364 6.617 6.288 1.00 94.31 179 PHE A O 1
ATOM 1452 N N . ARG A 1 180 ? -15.974 6.696 7.848 1.00 92.06 180 ARG A N 1
ATOM 1453 C CA . ARG A 1 180 ? -15.781 8.104 8.216 1.00 92.06 180 ARG A CA 1
ATOM 1454 C C . ARG A 1 180 ? -15.847 8.286 9.729 1.00 92.06 180 ARG A C 1
ATOM 1456 O O . ARG A 1 180 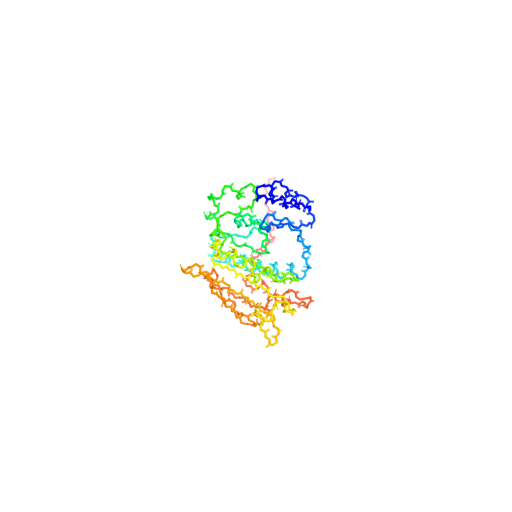? -16.594 7.591 10.414 1.00 92.06 180 ARG A O 1
ATOM 1463 N N . SER A 1 181 ? -15.120 9.286 10.238 1.00 88.88 181 SER A N 1
ATOM 1464 C CA . SER A 1 181 ? -15.088 9.636 11.670 1.00 88.88 181 SER A CA 1
ATOM 1465 C C . SER A 1 181 ? -14.804 8.397 12.541 1.00 88.88 181 SER A C 1
ATOM 1467 O O . SER A 1 181 ? -13.800 7.727 12.305 1.00 88.88 181 SER A O 1
ATOM 1469 N N . GLN A 1 182 ? -15.662 8.086 13.516 1.00 92.25 182 GLN A N 1
ATOM 1470 C CA . GLN A 1 182 ? -15.488 6.994 14.485 1.00 92.25 182 GLN A CA 1
ATOM 1471 C C . GLN A 1 182 ? -15.998 5.635 13.993 1.00 92.25 182 GLN A C 1
ATOM 1473 O O . GLN A 1 182 ? -16.056 4.691 14.778 1.00 92.25 182 GLN A O 1
ATOM 1478 N N . GLN A 1 183 ? -16.417 5.517 12.729 1.00 93.19 183 GLN A N 1
ATOM 1479 C CA . GLN A 1 183 ? -16.825 4.218 12.198 1.00 93.19 183 GLN A CA 1
ATOM 1480 C C . GLN A 1 183 ? -15.635 3.243 12.253 1.00 93.19 183 GLN A C 1
ATOM 1482 O O . GLN A 1 183 ? -14.552 3.608 11.780 1.00 93.19 183 GLN A O 1
ATOM 1487 N N . PRO A 1 184 ? -15.813 2.042 12.834 1.00 94.00 184 PRO A N 1
ATOM 1488 C CA . PRO A 1 184 ? -14.764 1.034 12.853 1.00 94.00 184 PRO A CA 1
ATOM 1489 C C . PRO A 1 184 ? -14.496 0.565 11.423 1.00 94.00 184 PRO A C 1
ATOM 1491 O O . PRO A 1 184 ? -15.432 0.288 10.676 1.00 94.00 184 PRO A O 1
ATOM 1494 N N . ILE A 1 185 ? -13.223 0.519 11.045 1.00 95.69 185 ILE A N 1
ATOM 1495 C CA . ILE A 1 185 ? -12.773 0.039 9.741 1.00 95.69 185 ILE A CA 1
ATOM 1496 C C . ILE A 1 185 ? -12.885 -1.483 9.741 1.00 95.69 185 ILE A C 1
ATOM 1498 O O . ILE A 1 185 ? -12.254 -2.156 10.554 1.00 95.69 185 ILE A O 1
ATOM 1502 N N . GLU A 1 186 ? -13.678 -2.018 8.819 1.00 94.94 186 GLU A N 1
ATOM 1503 C CA . GLU A 1 186 ? -13.866 -3.460 8.680 1.00 94.94 186 GLU A CA 1
ATOM 1504 C C . GLU A 1 186 ? -12.861 -4.030 7.675 1.00 94.94 186 GLU A C 1
ATOM 1506 O O . GLU A 1 186 ? -12.874 -3.686 6.492 1.00 94.94 186 GLU A O 1
ATOM 1511 N N . SER A 1 187 ? -11.995 -4.921 8.159 1.00 94.00 187 SER A N 1
ATOM 1512 C CA . SER A 1 187 ? -10.987 -5.625 7.367 1.00 94.00 187 SER A CA 1
ATOM 1513 C C . SER A 1 187 ? -11.281 -7.119 7.343 1.00 94.00 187 SER A C 1
ATOM 1515 O O . SER A 1 187 ? -11.585 -7.704 8.384 1.00 94.00 187 SER A O 1
ATOM 1517 N N . LEU A 1 188 ? -11.145 -7.761 6.181 1.00 91.94 188 LEU A N 1
ATOM 1518 C CA . LEU A 1 188 ? -11.205 -9.224 6.097 1.00 91.94 188 LEU A CA 1
ATOM 1519 C C . LEU A 1 188 ? -9.882 -9.842 6.548 1.00 91.94 188 LEU A C 1
ATOM 1521 O O . LEU A 1 188 ? -9.869 -10.927 7.129 1.00 91.94 188 LEU A O 1
ATOM 1525 N N . VAL A 1 189 ? -8.773 -9.139 6.308 1.00 91.31 189 VAL A N 1
ATOM 1526 C CA . VAL A 1 189 ? -7.433 -9.553 6.739 1.00 91.31 189 VAL A CA 1
ATOM 1527 C C . VAL A 1 189 ? -7.281 -9.454 8.260 1.00 91.31 189 VAL A C 1
ATOM 1529 O O . VAL A 1 189 ? -6.674 -10.334 8.874 1.00 91.31 189 VAL A O 1
ATOM 1532 N N . PHE A 1 190 ? -7.870 -8.421 8.873 1.00 94.12 190 PHE A N 1
ATOM 1533 C CA . PHE A 1 190 ? -7.840 -8.186 10.318 1.00 94.12 190 PHE A CA 1
ATOM 1534 C C . PHE A 1 190 ? -9.255 -7.989 10.903 1.00 94.12 190 PHE A C 1
ATOM 1536 O O . PHE A 1 190 ? -9.626 -6.865 11.244 1.00 94.12 190 PHE A O 1
ATOM 1543 N N . PRO A 1 191 ? -10.053 -9.061 11.083 1.00 91.38 191 PRO A N 1
ATOM 1544 C CA . PRO A 1 191 ? -11.448 -8.944 11.534 1.00 91.38 191 PRO A CA 1
ATOM 1545 C C . PRO A 1 191 ? -11.626 -8.373 12.948 1.00 91.38 191 PRO A C 1
ATOM 1547 O O . PRO A 1 191 ? -12.707 -7.914 13.304 1.00 91.38 191 PRO A O 1
ATOM 1550 N N . GLU A 1 192 ? -10.580 -8.435 13.773 1.00 91.44 192 GLU A N 1
ATOM 1551 C CA . GLU A 1 192 ? -10.578 -7.933 15.150 1.00 91.44 192 GLU A CA 1
ATOM 1552 C C . GLU A 1 192 ? -9.969 -6.521 15.269 1.00 91.44 192 GLU A C 1
ATOM 1554 O O . GLU A 1 192 ? -9.815 -6.007 16.381 1.00 91.44 192 GLU A O 1
ATOM 1559 N N . LEU A 1 193 ? -9.647 -5.879 14.137 1.00 93.00 193 LEU A N 1
ATOM 1560 C CA . LEU A 1 193 ? -9.038 -4.556 14.110 1.00 93.00 193 LEU A CA 1
ATOM 1561 C C . LEU A 1 193 ? -9.988 -3.499 14.681 1.00 93.00 193 LEU A C 1
ATOM 1563 O O . LEU A 1 193 ? -11.073 -3.247 14.162 1.00 93.00 193 LEU A O 1
ATOM 1567 N N . GLN A 1 194 ? -9.536 -2.818 15.731 1.00 92.44 194 GLN A N 1
ATOM 1568 C CA . GLN A 1 194 ? -10.238 -1.678 16.320 1.00 92.44 194 GLN A CA 1
ATOM 1569 C C . GLN A 1 194 ? -9.546 -0.380 15.912 1.00 92.44 194 GLN A C 1
ATOM 1571 O O . GLN A 1 194 ? -8.777 0.202 16.677 1.00 92.44 194 GLN A O 1
ATOM 1576 N N . LEU A 1 195 ? -9.809 0.053 14.680 1.00 93.56 195 LEU A N 1
ATOM 1577 C CA . LEU A 1 195 ? -9.250 1.272 14.104 1.00 93.56 195 LEU A CA 1
ATOM 1578 C C . LEU A 1 195 ? -10.356 2.083 13.428 1.00 93.56 195 LEU A C 1
ATOM 1580 O O . LEU A 1 195 ? -11.225 1.527 12.765 1.00 93.56 195 LEU A O 1
ATOM 1584 N N . SER A 1 196 ? -10.319 3.401 13.581 1.00 94.44 196 SER A N 1
ATOM 1585 C CA . SER A 1 196 ? -11.225 4.339 12.914 1.00 94.44 196 SER A CA 1
ATOM 1586 C C . SER A 1 196 ? -10.435 5.467 12.262 1.00 94.44 196 SER A C 1
ATOM 1588 O O . SER A 1 196 ? -9.322 5.792 12.687 1.00 94.44 196 SER A O 1
ATOM 1590 N N . LEU A 1 197 ? -11.026 6.107 11.252 1.00 92.06 197 LEU A N 1
ATOM 1591 C CA . LEU A 1 197 ? -10.393 7.240 10.575 1.00 92.06 197 LEU A CA 1
ATOM 1592 C C . LEU A 1 197 ? -10.088 8.385 11.549 1.00 92.06 197 LEU A C 1
ATOM 1594 O O . LEU A 1 197 ? -9.048 9.026 11.447 1.00 92.06 197 LEU A O 1
ATOM 1598 N N . GLU A 1 198 ? -10.970 8.640 12.513 1.00 90.62 198 GLU A N 1
ATOM 1599 C CA . GLU A 1 198 ? -10.742 9.671 13.525 1.00 90.62 198 GLU A CA 1
ATOM 1600 C C . GLU A 1 198 ? -9.516 9.369 14.391 1.00 90.62 198 GLU A C 1
ATOM 1602 O O . GLU A 1 198 ? -8.681 10.250 14.575 1.00 90.62 198 GLU A O 1
ATOM 1607 N N . GLN A 1 199 ? -9.343 8.127 14.852 1.00 90.00 199 GLN A N 1
ATOM 1608 C CA . GLN A 1 199 ? -8.149 7.740 15.612 1.00 90.00 199 GLN A CA 1
ATOM 1609 C C . GLN A 1 199 ? -6.868 7.945 14.801 1.00 90.00 199 GLN A C 1
ATOM 1611 O O . GLN A 1 199 ? -5.907 8.499 15.333 1.00 90.00 199 GLN A O 1
ATOM 1616 N N . ILE A 1 200 ? -6.878 7.564 13.518 1.00 90.19 200 ILE A N 1
ATOM 1617 C CA . ILE A 1 200 ? -5.751 7.781 12.602 1.00 90.19 200 ILE A CA 1
ATOM 1618 C C . ILE A 1 200 ? -5.428 9.277 12.508 1.00 90.19 200 ILE A C 1
ATOM 1620 O O . ILE A 1 200 ? -4.288 9.671 12.714 1.00 90.19 200 ILE A O 1
ATOM 1624 N N . LEU A 1 201 ? -6.423 10.128 12.247 1.00 86.81 201 LEU A N 1
ATOM 1625 C CA . LEU A 1 201 ? -6.203 11.562 12.026 1.00 86.81 201 LEU A CA 1
ATOM 1626 C C . LEU A 1 201 ? -5.842 12.345 13.300 1.00 86.81 201 LEU A C 1
ATOM 1628 O O . LEU A 1 201 ? -5.141 13.361 13.219 1.00 86.81 201 LEU A O 1
ATOM 1632 N N . VAL A 1 202 ? -6.340 11.927 14.470 1.00 82.88 202 VAL A N 1
ATOM 1633 C CA . VAL A 1 202 ? -6.057 12.628 15.733 1.00 82.88 202 VAL A CA 1
ATOM 1634 C C . VAL A 1 202 ? -4.703 12.201 16.299 1.00 82.88 202 VAL A C 1
ATOM 1636 O O . VAL A 1 202 ? -3.962 13.060 16.771 1.00 82.88 202 VAL A O 1
ATOM 1639 N N . ALA A 1 203 ? -4.324 10.921 16.186 1.00 70.69 203 ALA A N 1
ATOM 1640 C CA . ALA A 1 203 ? -2.999 10.443 16.599 1.00 70.69 203 ALA A CA 1
ATOM 1641 C C . ALA A 1 203 ? -1.848 11.135 15.845 1.00 70.69 203 ALA A C 1
ATOM 1643 O O . ALA A 1 203 ? -0.726 11.198 16.343 1.00 70.69 203 ALA A O 1
ATOM 1644 N N . THR A 1 204 ? -2.142 11.689 14.668 1.00 68.31 204 THR A N 1
ATOM 1645 C CA . THR A 1 204 ? -1.198 12.391 13.787 1.00 68.31 204 THR A CA 1
ATOM 1646 C C . THR A 1 204 ? -1.416 13.906 13.775 1.00 68.31 204 THR A C 1
ATOM 1648 O O . THR A 1 204 ? -0.936 14.622 12.900 1.00 68.31 204 THR A O 1
ATOM 1651 N N . SER A 1 205 ? -2.214 14.428 14.705 1.00 63.81 205 SER A N 1
ATOM 1652 C CA . SER A 1 205 ? -2.359 15.865 14.919 1.00 63.81 205 SER A CA 1
ATOM 1653 C C . SER A 1 205 ? -1.528 16.262 16.135 1.00 63.81 205 SER A C 1
ATOM 1655 O O . SER A 1 205 ? -1.605 15.624 17.176 1.00 63.81 205 SER A O 1
ATOM 1657 N N . SER A 1 206 ? -0.758 17.354 16.052 1.00 53.03 206 SER A N 1
ATOM 1658 C CA . SER A 1 206 ? 0.127 17.839 17.134 1.00 53.03 206 SER A CA 1
ATOM 1659 C C . SER A 1 206 ? -0.594 18.284 18.426 1.00 53.03 206 SER A C 1
ATOM 1661 O O . SER A 1 206 ? 0.009 18.926 19.285 1.00 53.03 206 SER A O 1
ATOM 1663 N N . GLN A 1 207 ? -1.881 17.972 18.585 1.00 45.44 207 GLN A N 1
ATOM 1664 C CA . GLN A 1 207 ? -2.558 18.005 19.873 1.00 45.44 207 GLN A CA 1
ATOM 1665 C C . GLN A 1 207 ? -2.237 16.693 20.588 1.00 45.44 207 GLN A C 1
ATOM 1667 O O . GLN A 1 207 ? -2.821 15.663 20.283 1.00 45.44 207 GLN A O 1
ATOM 1672 N N . LEU A 1 208 ? -1.270 16.752 21.508 1.00 36.97 208 LEU A N 1
ATOM 1673 C CA . LEU A 1 208 ? -0.865 15.672 22.410 1.00 36.97 208 LEU A CA 1
ATOM 1674 C C . LEU A 1 208 ? -2.064 14.818 22.858 1.00 36.97 208 LEU A C 1
ATOM 1676 O O . LEU A 1 208 ? -2.779 15.195 23.786 1.00 36.97 208 LEU A O 1
ATOM 1680 N N . ILE A 1 209 ? -2.249 13.648 22.248 1.00 40.66 209 ILE A N 1
ATOM 1681 C CA . ILE A 1 209 ? -2.971 12.563 22.901 1.00 40.66 209 ILE A CA 1
ATOM 1682 C C . ILE A 1 209 ? -1.919 11.799 23.694 1.00 40.66 209 ILE A C 1
ATOM 1684 O O . ILE A 1 209 ? -1.037 11.153 23.131 1.00 40.66 209 ILE A O 1
ATOM 1688 N N . ALA A 1 210 ? -2.016 11.880 25.020 1.00 37.84 210 ALA A N 1
ATOM 1689 C CA . ALA A 1 210 ? -1.494 10.839 25.887 1.00 37.84 210 ALA A CA 1
ATOM 1690 C C . ALA A 1 210 ? -2.286 9.572 25.562 1.00 37.84 210 ALA A C 1
ATOM 1692 O O . ALA A 1 210 ? -3.380 9.352 26.076 1.00 37.84 210 ALA A O 1
ATOM 1693 N N . VAL A 1 211 ? -1.797 8.801 24.598 1.00 40.47 211 VAL A N 1
ATOM 1694 C CA . VAL A 1 211 ? -2.354 7.487 24.338 1.00 40.47 211 VAL A CA 1
ATOM 1695 C C . VAL A 1 211 ? -1.786 6.601 25.442 1.00 40.47 211 VAL A C 1
ATOM 1697 O O . VAL A 1 211 ? -0.589 6.313 25.448 1.00 40.47 211 VAL A O 1
ATOM 1700 N N . ASP A 1 212 ? -2.617 6.245 26.421 1.00 37.72 212 ASP A N 1
ATOM 1701 C CA . ASP A 1 212 ? -2.281 5.294 27.484 1.00 37.72 212 ASP A CA 1
ATOM 1702 C C . ASP A 1 212 ? -2.063 3.896 26.868 1.00 37.72 212 ASP A C 1
ATOM 1704 O O . ASP A 1 212 ? -2.909 3.012 26.949 1.00 37.72 212 ASP A O 1
ATOM 1708 N N . TRP A 1 213 ? -0.918 3.692 26.208 1.00 42.38 213 TRP A N 1
ATOM 1709 C CA . TRP A 1 213 ? -0.546 2.433 25.547 1.00 42.38 213 TRP A CA 1
ATOM 1710 C C . TRP A 1 213 ? 0.149 1.424 26.462 1.00 42.38 213 TRP A C 1
ATOM 1712 O O . TRP A 1 213 ? 0.581 0.377 25.990 1.00 42.38 213 TRP A O 1
ATOM 1722 N N . VAL A 1 214 ? 0.270 1.686 27.765 1.00 40.44 214 VAL A N 1
ATOM 1723 C CA . VAL A 1 214 ? 0.814 0.709 28.720 1.00 40.44 214 VAL A CA 1
ATOM 1724 C C . VAL A 1 214 ? 0.207 0.938 30.102 1.00 40.44 214 VAL A C 1
ATOM 1726 O O . VAL A 1 214 ? 0.804 1.588 30.954 1.00 40.44 214 VAL A O 1
ATOM 1729 N N . ASN A 1 215 ? -0.971 0.378 30.361 1.00 41.97 215 ASN A N 1
ATOM 1730 C CA . ASN A 1 215 ? -1.388 0.103 31.734 1.00 41.97 215 ASN A CA 1
ATOM 1731 C C . ASN A 1 215 ? -2.315 -1.111 31.793 1.00 41.97 215 ASN A C 1
ATOM 1733 O O . ASN A 1 215 ? -3.481 -1.013 32.140 1.00 41.97 215 ASN A O 1
ATOM 1737 N N . ASP A 1 216 ? -1.755 -2.277 31.473 1.00 45.38 216 ASP A N 1
ATOM 1738 C CA . ASP A 1 216 ? -2.151 -3.499 32.171 1.00 45.38 216 ASP A CA 1
ATOM 1739 C C . ASP A 1 216 ? -1.036 -4.543 32.097 1.00 45.38 216 ASP A C 1
ATOM 1741 O O . ASP A 1 216 ? -1.057 -5.488 31.311 1.00 45.38 216 ASP A O 1
ATOM 1745 N N . ARG A 1 217 ? 0.012 -4.284 32.888 1.00 44.81 217 ARG A N 1
ATOM 1746 C CA . ARG A 1 217 ? 0.903 -5.259 33.542 1.00 44.81 217 ARG A CA 1
ATOM 1747 C C . ARG A 1 217 ? 2.039 -4.484 34.197 1.00 44.81 217 ARG A C 1
ATOM 1749 O O . ARG A 1 217 ? 2.998 -4.088 33.541 1.00 44.81 217 ARG A O 1
ATOM 1756 N N . LYS A 1 218 ? 1.959 -4.297 35.515 1.00 35.03 218 LYS A N 1
ATOM 1757 C CA . LYS A 1 218 ? 3.162 -4.006 36.301 1.00 35.03 218 LYS A CA 1
ATOM 1758 C C . LYS A 1 218 ? 4.121 -5.190 36.132 1.00 35.03 218 LYS A C 1
ATOM 1760 O O . LYS A 1 218 ? 3.715 -6.311 36.438 1.00 35.03 218 LYS A O 1
ATOM 1765 N N . PRO A 1 219 ? 5.374 -4.994 35.703 1.00 37.41 219 PRO A N 1
ATOM 1766 C CA . PRO A 1 219 ? 6.392 -5.988 35.965 1.00 37.41 219 PRO A CA 1
ATOM 1767 C C . PRO A 1 219 ? 6.716 -5.906 37.460 1.00 37.41 219 PRO A C 1
ATOM 1769 O O . PRO A 1 219 ? 7.202 -4.884 37.949 1.00 37.41 219 PRO A O 1
ATOM 1772 N N . GLU A 1 220 ? 6.408 -6.966 38.206 1.00 38.53 220 GLU A N 1
ATOM 1773 C CA . GLU A 1 220 ? 6.949 -7.166 39.550 1.00 38.53 220 GLU A CA 1
ATOM 1774 C C . GLU A 1 220 ? 8.466 -7.354 39.435 1.00 38.53 220 GLU A C 1
ATOM 1776 O O . GLU A 1 220 ? 8.986 -8.465 39.340 1.00 38.53 220 GLU A O 1
ATOM 1781 N N . PHE A 1 221 ? 9.202 -6.245 39.414 1.00 38.31 221 PHE A N 1
ATOM 1782 C CA . PHE A 1 221 ? 10.633 -6.277 39.652 1.00 38.31 221 PHE A CA 1
ATOM 1783 C C . PHE A 1 221 ? 10.854 -6.607 41.128 1.00 38.31 221 PHE A C 1
ATOM 1785 O O . PHE A 1 221 ? 10.641 -5.781 42.018 1.00 38.31 221 PHE A O 1
ATOM 1792 N N . LEU A 1 222 ? 11.272 -7.849 41.375 1.00 40.38 222 LEU A N 1
ATOM 1793 C CA . LEU A 1 222 ? 11.833 -8.294 42.644 1.00 40.38 222 LEU A CA 1
ATOM 1794 C C . LEU A 1 222 ? 12.941 -7.322 43.067 1.00 40.38 222 LEU A C 1
ATOM 1796 O O . LEU A 1 222 ? 13.959 -7.175 42.389 1.00 40.38 222 LEU A O 1
ATOM 1800 N N . SER A 1 223 ? 12.742 -6.657 44.202 1.00 39.69 223 SER A N 1
ATOM 1801 C CA . SER A 1 223 ? 13.786 -5.868 44.843 1.00 39.69 223 SER A CA 1
ATOM 1802 C C . SER A 1 223 ? 14.901 -6.796 45.348 1.00 39.69 223 SER A C 1
ATOM 1804 O O . SER A 1 223 ? 14.611 -7.845 45.935 1.00 39.69 223 SER A O 1
ATOM 1806 N N . PRO A 1 224 ? 16.188 -6.442 45.187 1.00 38.75 224 PRO A N 1
ATOM 1807 C CA . PRO A 1 224 ? 17.249 -7.175 45.850 1.00 38.75 224 PRO A CA 1
ATOM 1808 C C . PRO A 1 224 ? 17.204 -6.828 47.339 1.00 38.75 224 PRO A C 1
ATOM 1810 O O . PRO A 1 224 ? 17.608 -5.741 47.755 1.00 38.75 224 PRO A O 1
ATOM 1813 N N . ARG A 1 225 ? 16.713 -7.754 48.170 1.00 39.66 225 ARG A N 1
ATOM 1814 C CA . ARG A 1 225 ? 16.943 -7.689 49.616 1.00 39.66 225 ARG A CA 1
ATOM 1815 C C . ARG A 1 225 ? 18.435 -7.864 49.872 1.00 39.66 225 ARG A C 1
ATOM 1817 O O . ARG A 1 225 ? 18.967 -8.969 49.831 1.00 39.66 225 ARG A O 1
ATOM 1824 N N . SER A 1 226 ? 19.099 -6.761 50.188 1.00 42.03 226 SER A N 1
ATOM 1825 C CA . SER A 1 226 ? 20.361 -6.768 50.908 1.00 42.03 226 SER A CA 1
ATOM 1826 C C . SER A 1 226 ? 20.137 -7.383 52.291 1.00 42.03 226 SER A C 1
ATOM 1828 O O . SER A 1 226 ? 19.465 -6.794 53.140 1.00 42.03 226 SER A O 1
ATOM 1830 N N . THR A 1 227 ? 20.712 -8.551 52.562 1.00 42.22 227 THR A N 1
ATOM 1831 C CA . THR A 1 227 ? 21.023 -8.943 53.940 1.00 42.22 227 THR A CA 1
ATOM 1832 C C . THR A 1 227 ? 22.349 -9.685 53.965 1.00 42.22 227 THR A C 1
ATOM 1834 O O . THR A 1 227 ? 22.522 -10.754 53.389 1.00 42.22 227 THR A O 1
ATOM 1837 N N . VAL A 1 228 ? 23.294 -9.035 54.631 1.00 43.28 228 VAL A N 1
ATOM 1838 C CA . VAL A 1 228 ? 24.623 -9.504 54.993 1.00 43.28 228 VAL A CA 1
ATOM 1839 C C . VAL A 1 228 ? 24.515 -10.766 55.852 1.00 43.28 228 VAL A C 1
ATOM 1841 O O . VAL A 1 228 ? 23.856 -10.752 56.886 1.00 43.28 228 VAL A O 1
ATOM 1844 N N . GLN A 1 229 ? 25.249 -11.817 55.492 1.00 42.84 229 GLN A N 1
ATOM 1845 C CA . GLN A 1 229 ? 25.793 -12.760 56.468 1.00 42.84 229 GLN A CA 1
ATOM 1846 C C . GLN A 1 229 ? 27.299 -12.874 56.239 1.00 42.84 229 GLN A C 1
ATOM 1848 O O . GLN A 1 229 ? 27.763 -13.534 55.310 1.00 42.84 229 GLN A O 1
ATOM 1853 N N . LYS A 1 230 ? 28.065 -12.208 57.112 1.00 43.94 230 LYS A N 1
ATOM 1854 C CA . LYS A 1 230 ? 29.460 -12.562 57.376 1.00 43.94 230 LYS A CA 1
ATOM 1855 C C . LYS A 1 230 ? 29.471 -14.015 57.849 1.00 43.94 230 LYS A C 1
ATOM 1857 O O . LYS A 1 230 ? 28.851 -14.333 58.859 1.00 43.94 230 LYS A O 1
ATOM 1862 N N . ARG A 1 231 ? 30.152 -14.886 57.107 1.00 46.50 231 ARG A N 1
ATOM 1863 C CA . ARG A 1 231 ? 30.588 -16.184 57.616 1.00 46.50 231 ARG A CA 1
ATOM 1864 C C . ARG A 1 231 ? 31.949 -15.988 58.263 1.00 46.50 231 ARG A C 1
ATOM 1866 O O . ARG A 1 231 ? 32.897 -15.603 57.585 1.00 46.50 231 ARG A O 1
ATOM 1873 N N . ASP A 1 232 ? 32.006 -16.282 59.553 1.00 46.06 232 ASP A N 1
ATOM 1874 C CA . ASP A 1 232 ? 33.225 -16.708 60.226 1.00 46.06 232 ASP A CA 1
ATOM 1875 C C . ASP A 1 232 ? 33.835 -17.901 59.487 1.00 46.06 232 ASP A C 1
ATOM 1877 O O . ASP A 1 232 ? 33.101 -18.807 59.072 1.00 46.06 232 ASP A O 1
ATOM 1881 N N . ARG A 1 233 ? 35.166 -17.905 59.365 1.00 46.06 233 ARG A N 1
ATOM 1882 C CA . ARG A 1 233 ? 36.029 -19.094 59.431 1.00 46.06 233 ARG A CA 1
ATOM 1883 C C . ARG A 1 233 ? 37.500 -18.695 59.284 1.00 46.06 233 ARG A C 1
ATOM 1885 O O . ARG A 1 233 ? 37.860 -18.141 58.251 1.00 46.06 233 ARG A O 1
ATOM 1892 N N . GLY A 1 234 ? 38.304 -19.136 60.253 1.00 41.19 234 GLY A N 1
ATOM 1893 C CA . GLY A 1 234 ? 39.722 -19.471 60.081 1.00 41.19 234 GLY A CA 1
ATOM 1894 C C . GLY A 1 234 ? 40.690 -18.367 60.433 1.00 41.19 234 GLY A C 1
ATOM 1895 O O . GLY A 1 234 ? 41.041 -17.614 59.506 1.00 41.19 234 GLY A O 1
#

Solvent-accessible surface area (backbone atoms only — not comparable to full-atom values): 13870 Å² total; per-residue (Å²): 132,87,77,76,75,79,83,66,43,49,50,70,56,47,63,75,60,57,64,97,82,56,92,55,54,69,33,31,56,83,20,42,81,42,81,44,78,70,76,52,71,60,56,50,40,41,38,47,51,52,46,51,54,52,49,53,48,34,62,75,70,65,47,71,53,48,67,68,95,66,51,37,42,45,52,85,46,20,31,42,64,64,68,33,48,35,31,32,56,76,58,42,74,74,42,83,44,35,90,80,63,41,28,44,73,58,32,67,25,33,51,32,40,34,41,69,49,52,98,66,32,64,45,64,74,42,59,51,46,54,49,41,37,76,45,46,32,45,27,42,35,41,39,45,39,93,79,21,69,55,55,55,91,79,39,34,84,76,66,38,44,36,33,38,38,31,37,49,45,98,89,58,47,68,48,76,49,79,32,47,49,81,38,67,48,83,38,89,89,44,76,83,50,88,46,28,52,40,59,50,56,48,76,49,37,96,64,84,71,87,71,85,84,80,85,88,74,83,80,84,73,79,73,84,80,87,73,90,76,87,75,88,81,135

Radius of gyration: 22.74 Å; Cα contacts (8 Å, |Δi|>4): 378; chains: 1; bounding box: 60×38×99 Å

Mean predicted aligned error: 9.87 Å

Nearest PDB structures (foldseek):
  6okh-assembly1_B  TM=8.521E-01  e=3.039E-10  Leptospira borgpetersenii serovar Hardjo-bovis str. JB197
  3ot2-assembly1_B  TM=8.173E-01  e=1.010E-09  Trichormus variabilis ATCC 29413
  1wdj-assembly1_C  TM=7.867E-01  e=1.599E-05  Thermus thermophilus
  8igd-assembly2_B  TM=2.708E-01  e=4.012E+00  Arabidopsis thaliana
  4xpo-assembly1_A  TM=2.175E-01  e=6.889E+00  Pseudopedobacter saltans

pLDDT: mean 82.93, std 18.29, range [35.03, 97.94]

Secondary structure (DSSP, 8-state):
--PPPP-PPPHHHHHHHS-TT-SSEEEEETTEEEEEPPPPHHHHHHHHHHHHHHHHHHHHHT-SEE--SS-EEEETTEEE--SEEEEEHHHHTT-TTHHHHSEE-SGGGEEEEEEE--TTHHIIIIIHHHHHHHHT-SEEEEE--TT--S-HHHHTTTT---EEEEEE-TTS-EEEEEE-TTPBPP-SS-TT---BHHHHHHHTSSS--------S-------------PPP--